Protein AF-A0A957ZTE7-F1 (afdb_monomer_lite)

Structure (mmCIF, N/CA/C/O backbone):
data_AF-A0A957ZTE7-F1
#
_entry.id   AF-A0A957ZTE7-F1
#
loop_
_atom_site.group_PDB
_atom_site.id
_atom_site.type_symbol
_atom_site.label_atom_id
_atom_site.label_alt_id
_atom_site.label_comp_id
_atom_site.label_asym_id
_atom_site.label_entity_id
_atom_site.label_seq_id
_atom_site.pdbx_PDB_ins_code
_atom_site.Cartn_x
_atom_site.Cartn_y
_atom_site.Cartn_z
_atom_site.occupancy
_atom_site.B_iso_or_equiv
_atom_site.auth_seq_id
_atom_site.auth_comp_id
_atom_site.auth_asym_id
_atom_site.auth_atom_id
_atom_site.pdbx_PDB_model_num
ATOM 1 N N . ALA A 1 1 ? -7.070 -5.053 -27.925 1.00 59.88 1 ALA A N 1
ATOM 2 C CA . ALA A 1 1 ? -7.691 -4.183 -26.900 1.00 59.88 1 ALA A CA 1
ATOM 3 C C . ALA A 1 1 ? -7.200 -2.739 -27.015 1.00 59.88 1 ALA A C 1
ATOM 5 O O . ALA A 1 1 ? -8.039 -1.860 -27.124 1.00 59.88 1 ALA A O 1
ATOM 6 N N . LEU A 1 2 ? -5.884 -2.498 -27.089 1.00 61.28 2 LEU A N 1
ATOM 7 C CA . LEU A 1 2 ? -5.289 -1.152 -27.169 1.00 61.28 2 LEU A CA 1
ATOM 8 C C . LEU A 1 2 ? -5.795 -0.290 -28.342 1.00 61.28 2 LEU A C 1
ATOM 10 O O . LEU A 1 2 ? -6.174 0.852 -28.131 1.00 61.28 2 LEU A O 1
ATOM 14 N N . GLN A 1 3 ? -5.939 -0.861 -29.544 1.00 66.00 3 GLN A N 1
ATOM 15 C CA . GLN A 1 3 ? -6.537 -0.154 -30.694 1.00 66.00 3 GLN A CA 1
ATOM 16 C C . GLN A 1 3 ? -8.014 0.240 -30.494 1.00 66.00 3 GLN A C 1
ATOM 18 O O . GLN A 1 3 ? -8.523 1.094 -31.209 1.00 66.00 3 GLN A O 1
ATOM 23 N N . ARG A 1 4 ? -8.724 -0.402 -29.555 1.00 70.88 4 ARG A N 1
ATOM 24 C CA . ARG A 1 4 ? -10.149 -0.145 -29.291 1.00 70.88 4 ARG A CA 1
ATOM 25 C C . ARG A 1 4 ? -10.370 0.882 -28.182 1.00 70.88 4 ARG A C 1
ATOM 27 O O . ARG A 1 4 ? -11.422 1.509 -28.168 1.00 70.88 4 ARG A O 1
ATOM 34 N N . ASP A 1 5 ? -9.412 1.045 -27.270 1.00 83.00 5 ASP A N 1
ATOM 35 C CA . ASP A 1 5 ? -9.463 2.072 -26.229 1.00 83.00 5 ASP A CA 1
ATOM 36 C C . ASP A 1 5 ? -8.059 2.645 -25.954 1.00 83.00 5 ASP A C 1
ATOM 38 O O . ASP A 1 5 ? -7.339 2.141 -25.084 1.00 83.00 5 ASP A O 1
ATOM 42 N N . PRO A 1 6 ? -7.651 3.704 -26.676 1.00 81.19 6 PRO A N 1
ATOM 43 C CA . PRO A 1 6 ? -6.336 4.319 -26.508 1.00 81.19 6 PRO A CA 1
ATOM 44 C C . PRO A 1 6 ? -6.156 4.978 -25.134 1.00 81.19 6 PRO A C 1
ATOM 46 O O . PRO A 1 6 ? -5.028 5.236 -24.722 1.00 81.19 6 PRO A O 1
ATOM 49 N N . ARG A 1 7 ? -7.238 5.203 -24.371 1.00 87.44 7 ARG A N 1
ATOM 50 C CA . ARG A 1 7 ? -7.152 5.775 -23.017 1.00 87.44 7 ARG A CA 1
ATOM 51 C C . ARG A 1 7 ? -6.416 4.857 -22.042 1.00 87.44 7 ARG A C 1
ATOM 53 O O . ARG A 1 7 ? -5.929 5.332 -21.024 1.00 87.44 7 ARG A O 1
ATOM 60 N N . LEU A 1 8 ? -6.297 3.565 -22.362 1.00 86.50 8 LEU A N 1
ATOM 61 C CA . LEU A 1 8 ? -5.515 2.603 -21.582 1.00 86.50 8 LEU A CA 1
ATOM 62 C C . LEU A 1 8 ? -4.009 2.902 -21.589 1.00 86.50 8 LEU A C 1
ATOM 64 O O . LEU A 1 8 ? -3.310 2.423 -20.698 1.00 86.50 8 LEU A O 1
ATOM 68 N N . LEU A 1 9 ? -3.534 3.682 -22.564 1.00 86.31 9 LEU A N 1
ATOM 69 C CA . LEU A 1 9 ? -2.138 4.101 -22.701 1.00 86.31 9 LEU A CA 1
ATOM 70 C C . LEU A 1 9 ? -1.870 5.486 -22.094 1.00 86.31 9 LEU A C 1
ATOM 72 O O . LEU A 1 9 ? -0.724 5.913 -22.052 1.00 86.31 9 LEU A O 1
ATOM 76 N N . LEU A 1 10 ? -2.900 6.190 -21.613 1.00 84.69 10 LEU A N 1
ATOM 77 C CA . LEU A 1 10 ? -2.756 7.534 -21.055 1.00 84.69 10 LEU A CA 1
ATOM 78 C C . LEU A 1 10 ? -2.441 7.496 -19.553 1.00 84.69 10 LEU A C 1
ATOM 80 O O . LEU A 1 10 ? -3.008 6.691 -18.814 1.00 84.69 10 LEU A O 1
ATOM 84 N N . GLY A 1 11 ? -1.612 8.439 -19.097 1.00 83.19 11 GLY A N 1
ATOM 85 C CA . GLY A 1 11 ? -1.238 8.622 -17.690 1.00 83.19 11 GLY A CA 1
ATOM 86 C C . GLY A 1 11 ? 0.096 7.970 -17.315 1.00 83.19 11 GLY A C 1
ATOM 87 O O . GLY A 1 11 ? 0.662 7.217 -18.099 1.00 83.19 11 GLY A O 1
ATOM 88 N N . HIS A 1 12 ? 0.572 8.255 -16.098 1.00 82.12 12 HIS A N 1
ATOM 89 C CA . HIS A 1 12 ? 1.868 7.791 -15.587 1.00 82.12 12 HIS A CA 1
ATOM 90 C C . HIS A 1 12 ? 1.715 7.138 -14.195 1.00 82.12 12 HIS A C 1
ATOM 92 O O . HIS A 1 12 ? 1.417 7.845 -13.226 1.00 82.12 12 HIS A O 1
ATOM 98 N N . PRO A 1 13 ? 1.880 5.804 -14.070 1.00 84.19 13 PRO A N 1
ATOM 99 C CA . PRO A 1 13 ? 1.886 4.838 -15.171 1.00 84.19 13 PRO A CA 1
ATOM 100 C C . PRO A 1 13 ? 0.491 4.722 -15.804 1.00 84.19 13 PRO A C 1
ATOM 102 O O . PRO A 1 13 ? -0.530 4.873 -15.123 1.00 84.19 13 PRO A O 1
ATOM 105 N N . SER A 1 14 ? 0.435 4.400 -17.096 1.00 89.81 14 SER A N 1
ATOM 106 C CA . SER A 1 14 ? -0.834 4.136 -17.777 1.00 89.81 14 SER A CA 1
ATOM 107 C C . SER A 1 14 ? -1.551 2.924 -17.158 1.00 89.81 14 SER A C 1
ATOM 109 O O . SER A 1 14 ? -0.890 2.026 -16.620 1.00 89.81 14 SER A O 1
ATOM 111 N N . PRO A 1 15 ? -2.896 2.832 -17.214 1.00 89.69 15 PRO A N 1
ATOM 112 C CA . PRO A 1 15 ? -3.628 1.667 -16.711 1.00 89.69 15 PRO A CA 1
ATOM 113 C C . PRO A 1 15 ? -3.119 0.341 -17.283 1.00 89.69 15 PRO A C 1
ATOM 115 O O . PRO A 1 15 ? -3.074 -0.668 -16.576 1.00 89.69 15 PRO A O 1
ATOM 118 N N . PHE A 1 16 ? -2.709 0.350 -18.551 1.00 91.38 16 PHE A N 1
ATOM 119 C CA . PHE A 1 16 ? -2.118 -0.801 -19.211 1.00 91.38 16 PHE A CA 1
ATOM 120 C C . PHE A 1 16 ? -0.769 -1.195 -18.595 1.00 91.38 16 PHE A C 1
ATOM 122 O O . PHE A 1 16 ? -0.600 -2.344 -18.183 1.00 91.38 16 PHE A O 1
ATOM 129 N N . LEU A 1 17 ? 0.160 -0.246 -18.447 1.00 93.00 17 LEU A N 1
ATOM 130 C CA . LEU A 1 17 ? 1.459 -0.505 -17.823 1.00 93.00 17 LEU A CA 1
ATOM 131 C C . LEU A 1 17 ? 1.300 -0.941 -16.358 1.00 93.00 17 LEU A C 1
ATOM 133 O O . LEU A 1 17 ? 1.934 -1.898 -15.920 1.00 93.00 17 LEU A O 1
ATOM 137 N N . ALA A 1 18 ? 0.378 -0.321 -15.616 1.00 92.06 18 ALA A N 1
ATOM 138 C CA . ALA A 1 18 ? 0.039 -0.716 -14.251 1.00 92.06 18 ALA A CA 1
ATOM 139 C C . ALA A 1 18 ? -0.440 -2.176 -14.158 1.00 92.06 18 ALA A C 1
ATOM 141 O O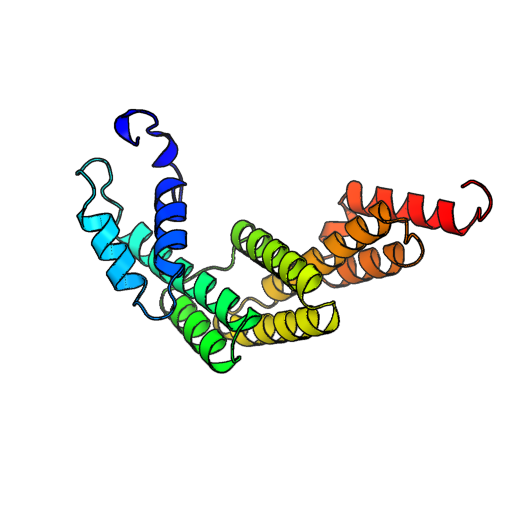 . ALA A 1 18 ? -0.112 -2.868 -13.188 1.00 92.06 18 ALA A O 1
ATOM 142 N N . ALA A 1 19 ? -1.192 -2.654 -15.155 1.00 93.31 19 ALA A N 1
ATOM 143 C CA . ALA A 1 19 ? -1.600 -4.050 -15.235 1.00 93.31 19 ALA A CA 1
ATOM 144 C C . ALA A 1 19 ? -0.403 -4.970 -15.513 1.00 93.31 19 ALA A C 1
ATOM 146 O O . ALA A 1 19 ? -0.266 -5.980 -14.824 1.00 93.31 19 ALA A O 1
ATOM 147 N N . LEU A 1 20 ? 0.481 -4.625 -16.454 1.00 95.56 20 LEU A N 1
ATOM 148 C CA . LEU A 1 20 ? 1.675 -5.430 -16.749 1.00 95.56 20 LEU A CA 1
ATOM 149 C C . LEU A 1 20 ? 2.609 -5.546 -15.539 1.00 95.56 20 LEU A C 1
ATOM 151 O O . LEU A 1 20 ? 3.016 -6.653 -15.195 1.00 95.56 20 LEU A O 1
ATOM 155 N N . ILE A 1 21 ? 2.856 -4.439 -14.828 1.00 95.81 21 ILE A N 1
ATOM 156 C CA . ILE A 1 21 ? 3.631 -4.436 -13.576 1.00 95.81 21 ILE A CA 1
ATOM 157 C C . ILE A 1 21 ? 3.007 -5.393 -12.552 1.00 95.81 21 ILE A C 1
ATOM 159 O O . ILE A 1 21 ? 3.705 -6.164 -11.895 1.00 95.81 21 ILE A O 1
ATOM 163 N N . ALA A 1 22 ? 1.681 -5.350 -12.387 1.00 93.56 22 ALA A N 1
ATOM 164 C CA . ALA A 1 22 ? 1.002 -6.226 -11.438 1.00 93.56 22 ALA A CA 1
ATOM 165 C C . ALA A 1 22 ? 1.177 -7.708 -11.808 1.00 93.56 22 ALA A C 1
ATOM 167 O O . ALA A 1 22 ? 1.447 -8.513 -10.918 1.00 93.56 22 ALA A O 1
ATOM 168 N N . HIS A 1 23 ? 1.076 -8.052 -13.097 1.00 95.50 23 HIS A N 1
ATOM 169 C CA . HIS A 1 23 ? 1.246 -9.423 -13.587 1.00 95.50 23 HIS A CA 1
ATOM 170 C C . HIS A 1 23 ? 2.688 -9.918 -13.445 1.00 95.50 23 HIS A C 1
ATOM 172 O O . HIS A 1 23 ? 2.894 -11.044 -12.993 1.00 95.50 23 HIS A O 1
ATOM 178 N N . SER A 1 24 ? 3.689 -9.083 -13.744 1.00 96.62 24 SER A N 1
ATOM 179 C CA . SER A 1 24 ? 5.100 -9.469 -13.597 1.00 96.62 24 SER A CA 1
ATOM 180 C C . SER A 1 24 ? 5.511 -9.700 -12.133 1.00 96.62 24 SER A C 1
ATOM 182 O O . SER A 1 24 ? 6.497 -10.379 -11.842 1.00 96.62 24 SER A O 1
ATOM 184 N N . CYS A 1 25 ? 4.724 -9.190 -11.182 1.00 95.69 25 CYS A N 1
ATOM 185 C CA . CYS A 1 25 ? 4.952 -9.345 -9.747 1.00 95.69 25 CYS A CA 1
ATOM 186 C C . CYS A 1 25 ? 4.185 -10.506 -9.090 1.00 95.69 25 CYS A C 1
ATOM 188 O O . CYS A 1 25 ? 4.273 -10.653 -7.870 1.00 95.69 25 CYS A O 1
ATOM 190 N N . VAL A 1 26 ? 3.409 -11.299 -9.841 1.00 92.31 26 VAL A N 1
ATOM 191 C CA . VAL A 1 26 ? 2.589 -12.379 -9.259 1.00 92.31 26 VAL A CA 1
ATOM 192 C C . VAL A 1 26 ? 3.445 -13.540 -8.757 1.00 92.31 26 VAL A C 1
ATOM 194 O O . VAL A 1 26 ? 3.214 -14.013 -7.642 1.00 92.31 26 VAL A O 1
ATOM 197 N N . ASP A 1 27 ? 4.409 -13.978 -9.567 1.00 90.44 27 ASP A N 1
ATOM 198 C CA . ASP A 1 27 ? 5.319 -15.077 -9.252 1.00 90.44 27 ASP A CA 1
ATOM 199 C C . ASP A 1 27 ? 6.636 -14.529 -8.689 1.00 90.44 27 ASP A C 1
ATOM 201 O O . ASP A 1 27 ? 7.402 -13.868 -9.389 1.00 90.44 27 ASP A O 1
ATOM 205 N N . GLU A 1 28 ? 6.899 -14.796 -7.410 1.00 85.00 28 GLU A N 1
ATOM 206 C CA . GLU A 1 28 ? 8.103 -14.332 -6.711 1.00 85.00 28 GLU A CA 1
ATOM 207 C C . GLU A 1 28 ? 9.371 -15.114 -7.091 1.00 85.00 28 GLU A C 1
ATOM 209 O O . GLU A 1 28 ? 10.465 -14.690 -6.718 1.00 85.00 28 GLU A O 1
ATOM 214 N N . SER A 1 29 ? 9.249 -16.236 -7.811 1.00 89.31 29 SER A N 1
ATOM 215 C CA . SER A 1 29 ? 10.392 -17.038 -8.272 1.00 89.31 29 SER A CA 1
ATOM 216 C C . SER A 1 29 ? 11.027 -16.503 -9.558 1.00 89.31 29 SER A C 1
ATOM 218 O O . SER A 1 29 ? 12.185 -16.801 -9.846 1.00 89.31 29 SER A O 1
ATOM 220 N N . VAL A 1 30 ? 10.290 -15.682 -10.307 1.00 92.38 30 VAL A N 1
ATOM 221 C CA . VAL A 1 30 ? 10.736 -15.072 -11.564 1.00 92.38 30 VAL A CA 1
ATOM 222 C C . VAL A 1 30 ? 11.277 -13.671 -11.295 1.00 92.38 30 VAL A C 1
ATOM 224 O O . VAL A 1 30 ? 10.792 -12.973 -10.404 1.00 92.38 30 VAL A O 1
ATOM 227 N N . ASP A 1 31 ? 12.257 -13.213 -12.067 1.00 94.44 31 ASP A N 1
ATOM 228 C CA . ASP A 1 31 ? 12.665 -11.807 -12.069 1.00 94.44 31 ASP A CA 1
ATOM 229 C C . ASP A 1 31 ? 11.575 -10.945 -12.741 1.00 94.44 31 ASP A C 1
ATOM 231 O O . ASP A 1 31 ? 11.304 -11.110 -13.934 1.00 94.44 31 ASP A O 1
ATOM 235 N N . HIS A 1 32 ? 10.907 -10.052 -11.990 1.00 96.12 32 HIS A N 1
ATOM 236 C CA . HIS A 1 32 ? 9.821 -9.245 -12.571 1.00 96.12 32 HIS A CA 1
ATOM 237 C C . HIS A 1 32 ? 10.319 -8.238 -13.593 1.00 96.12 32 HIS A C 1
ATOM 239 O O . HIS A 1 32 ? 9.521 -7.846 -14.436 1.00 96.12 32 HIS A O 1
ATOM 245 N N . ASP A 1 33 ? 11.572 -7.793 -13.496 1.00 97.00 33 ASP A N 1
ATOM 246 C CA . ASP A 1 33 ? 12.160 -6.841 -14.434 1.00 97.00 33 ASP A CA 1
ATOM 247 C C . ASP A 1 33 ? 12.289 -7.519 -15.801 1.00 97.00 33 ASP A C 1
ATOM 249 O O . ASP A 1 33 ? 11.657 -7.109 -16.776 1.00 97.00 33 ASP A O 1
ATOM 253 N N . ALA A 1 34 ? 12.959 -8.675 -15.831 1.00 96.94 34 ALA A N 1
ATOM 254 C CA . ALA A 1 34 ? 13.091 -9.487 -17.038 1.00 96.94 34 ALA A CA 1
ATOM 255 C C . ALA A 1 34 ? 11.728 -9.911 -17.615 1.00 96.94 34 ALA A C 1
ATOM 257 O O . ALA A 1 34 ? 11.523 -9.862 -18.829 1.00 96.94 34 ALA A O 1
ATOM 258 N N . LEU A 1 35 ? 10.774 -10.299 -16.759 1.00 97.50 35 LEU A N 1
ATOM 259 C CA . LEU A 1 35 ? 9.430 -10.670 -17.202 1.00 97.50 35 LEU A CA 1
ATOM 260 C C . LEU A 1 35 ? 8.650 -9.468 -17.754 1.00 97.50 35 LEU A C 1
ATOM 262 O O . LEU A 1 35 ? 7.999 -9.594 -18.789 1.00 97.50 35 LEU A O 1
ATOM 266 N N . LEU A 1 36 ? 8.721 -8.305 -17.099 1.00 97.19 36 LEU A N 1
ATOM 267 C CA . LEU A 1 36 ? 8.095 -7.076 -17.587 1.00 97.19 36 LEU A CA 1
ATOM 268 C C . LEU A 1 36 ? 8.690 -6.678 -18.937 1.00 97.19 36 LEU A C 1
ATOM 270 O O . LEU A 1 36 ? 7.937 -6.384 -19.862 1.00 97.19 36 LEU A O 1
ATOM 274 N N . ARG A 1 37 ? 10.017 -6.744 -19.084 1.00 96.69 37 ARG A N 1
ATOM 275 C CA . ARG A 1 37 ? 10.691 -6.485 -20.356 1.00 96.69 37 ARG A CA 1
ATOM 276 C C . ARG A 1 37 ? 10.182 -7.399 -21.461 1.00 96.69 37 ARG A C 1
ATOM 278 O O . ARG A 1 37 ? 9.753 -6.914 -22.501 1.00 96.69 37 ARG A O 1
ATOM 285 N N . ALA A 1 38 ? 10.139 -8.703 -21.199 1.00 96.75 38 ALA A N 1
ATOM 286 C CA . ALA A 1 38 ? 9.649 -9.685 -22.158 1.00 96.75 38 ALA A CA 1
ATOM 287 C C . ALA A 1 38 ? 8.172 -9.468 -22.535 1.00 96.75 38 ALA A C 1
ATOM 289 O O . ALA A 1 38 ? 7.783 -9.765 -23.664 1.00 96.75 38 ALA A O 1
ATOM 290 N N . MET A 1 39 ? 7.340 -8.960 -21.617 1.00 95.38 39 MET A N 1
ATOM 291 C CA . MET A 1 39 ? 5.957 -8.571 -21.919 1.00 95.38 39 MET A CA 1
ATOM 292 C C . MET A 1 39 ? 5.897 -7.335 -22.824 1.00 95.38 39 MET A C 1
ATOM 294 O O . MET A 1 39 ? 5.074 -7.296 -23.735 1.00 95.38 39 MET A O 1
ATOM 298 N N . LEU A 1 40 ? 6.753 -6.337 -22.583 1.00 94.31 40 LEU A N 1
ATOM 299 C CA . LEU A 1 40 ? 6.801 -5.096 -23.360 1.00 94.31 40 LEU A CA 1
ATOM 300 C C . LEU A 1 40 ? 7.370 -5.302 -24.767 1.00 94.31 40 LEU A C 1
ATOM 302 O O . LEU A 1 40 ? 6.842 -4.738 -25.719 1.00 94.31 40 LEU A O 1
ATOM 306 N N . ASP A 1 41 ? 8.382 -6.156 -24.919 1.00 94.31 41 ASP A N 1
ATOM 307 C CA . ASP A 1 41 ? 8.987 -6.474 -26.220 1.00 94.31 41 ASP A CA 1
ATOM 308 C C . ASP A 1 41 ? 8.009 -7.217 -27.161 1.00 94.31 41 ASP A C 1
ATOM 310 O O . ASP A 1 41 ? 8.216 -7.263 -28.372 1.00 94.31 41 ASP A O 1
ATOM 314 N N . GLN A 1 42 ? 6.922 -7.786 -26.625 1.00 93.50 42 GLN A N 1
ATOM 315 C CA . GLN A 1 42 ? 5.845 -8.413 -27.406 1.00 93.50 42 GLN A CA 1
ATOM 316 C C . GLN A 1 42 ? 4.772 -7.419 -27.877 1.00 93.50 42 GLN A C 1
ATOM 318 O O . GLN A 1 42 ? 3.830 -7.814 -28.573 1.00 93.50 42 GLN A O 1
ATOM 323 N N . LEU A 1 43 ? 4.859 -6.147 -27.483 1.00 90.38 43 LEU A N 1
ATOM 324 C CA . LEU A 1 43 ? 3.861 -5.147 -27.841 1.00 90.38 43 LEU A CA 1
ATOM 325 C C . LEU A 1 43 ? 4.069 -4.625 -29.263 1.00 90.38 43 LEU A C 1
ATOM 327 O O . LEU A 1 43 ? 5.201 -4.511 -29.734 1.00 90.38 43 LEU A O 1
ATOM 331 N N . PRO A 1 44 ? 2.977 -4.265 -29.961 1.00 88.62 44 PRO A N 1
ATOM 332 C CA . PRO A 1 44 ? 3.099 -3.552 -31.221 1.00 88.62 44 PRO A CA 1
ATOM 333 C C . PRO A 1 44 ? 3.684 -2.143 -30.979 1.00 88.62 44 PRO A C 1
ATOM 335 O O . PRO A 1 44 ? 3.609 -1.643 -29.852 1.00 88.62 44 PRO A O 1
ATOM 338 N N . PRO A 1 45 ? 4.231 -1.470 -32.010 1.00 86.19 45 PRO A N 1
ATOM 339 C CA . PRO A 1 45 ? 4.903 -0.174 -31.862 1.00 86.19 45 PRO A CA 1
ATOM 340 C C . PRO A 1 45 ? 4.066 0.909 -31.166 1.00 86.19 45 PRO A C 1
ATOM 342 O O . PRO A 1 45 ? 4.608 1.743 -30.451 1.00 86.19 45 PRO A O 1
ATOM 345 N N . GLU A 1 46 ? 2.742 0.886 -31.322 1.00 82.88 46 GLU A N 1
ATOM 346 C CA . GLU A 1 46 ? 1.821 1.829 -30.675 1.00 82.88 46 GLU A CA 1
ATOM 347 C C . GLU A 1 46 ? 1.714 1.631 -29.154 1.00 82.88 46 GLU A C 1
ATOM 349 O O . GLU A 1 46 ? 1.187 2.493 -28.456 1.00 82.88 46 GLU A O 1
ATOM 354 N N . GLY A 1 47 ? 2.174 0.488 -28.642 1.00 81.69 47 GLY A N 1
ATOM 355 C CA . GLY A 1 47 ? 2.280 0.176 -27.219 1.00 81.69 47 GLY A CA 1
ATOM 356 C C . GLY A 1 47 ? 3.696 0.331 -26.666 1.00 81.69 47 GLY A C 1
ATOM 357 O O . GLY A 1 47 ? 3.934 -0.108 -25.541 1.00 81.69 47 GLY A O 1
ATOM 358 N N . ALA A 1 48 ? 4.629 0.902 -27.438 1.00 86.56 48 ALA A N 1
ATOM 359 C CA . ALA A 1 48 ? 5.977 1.170 -26.962 1.00 86.56 48 ALA A CA 1
ATOM 360 C C . ALA A 1 48 ? 5.930 2.075 -25.722 1.00 86.56 48 ALA A C 1
ATOM 362 O O . ALA A 1 48 ? 5.227 3.086 -25.692 1.00 86.56 48 ALA A O 1
ATOM 363 N N . VAL A 1 49 ? 6.671 1.680 -24.691 1.00 88.19 49 VAL A N 1
ATOM 364 C CA . VAL A 1 49 ? 6.752 2.401 -23.419 1.00 88.19 49 VAL A CA 1
ATOM 365 C C . VAL A 1 49 ? 7.994 3.282 -23.437 1.00 88.19 49 VAL A C 1
ATOM 367 O O . VAL A 1 49 ? 9.049 2.855 -23.911 1.00 88.19 49 VAL A O 1
ATOM 370 N N . ASP A 1 50 ? 7.864 4.510 -22.935 1.00 88.81 50 ASP A N 1
ATOM 371 C CA . ASP A 1 50 ? 9.003 5.406 -22.749 1.00 88.81 50 ASP A CA 1
ATOM 372 C C . ASP A 1 50 ? 10.028 4.747 -21.801 1.00 88.81 50 ASP A C 1
ATOM 374 O O . ASP A 1 50 ? 9.632 4.193 -20.772 1.00 88.81 50 ASP A O 1
ATOM 378 N N . PRO A 1 51 ? 11.338 4.774 -22.102 1.00 88.31 51 PRO A N 1
ATOM 379 C CA . PRO A 1 51 ? 12.361 4.252 -21.197 1.00 88.31 51 PRO A CA 1
ATOM 380 C C . PRO A 1 51 ? 12.255 4.765 -19.750 1.00 88.31 51 PRO A C 1
ATOM 382 O O . PRO A 1 51 ? 12.490 3.996 -18.823 1.00 88.31 51 PRO A O 1
ATOM 385 N N . ALA A 1 52 ? 11.852 6.021 -19.536 1.00 88.44 52 ALA A N 1
ATOM 386 C CA . ALA A 1 52 ? 11.649 6.559 -18.191 1.00 88.44 52 ALA A CA 1
ATOM 387 C C . ALA A 1 52 ? 10.448 5.905 -17.481 1.00 88.44 52 ALA A C 1
ATOM 389 O O . ALA A 1 52 ? 10.545 5.537 -16.310 1.00 88.44 52 ALA A O 1
ATOM 390 N N . ASP A 1 53 ? 9.342 5.684 -18.200 1.00 90.62 53 ASP A N 1
ATOM 391 C CA . ASP A 1 53 ? 8.175 4.966 -17.669 1.00 90.62 53 ASP A CA 1
ATOM 392 C C . ASP A 1 53 ? 8.516 3.500 -17.350 1.00 90.62 53 ASP A C 1
ATOM 394 O O . ASP A 1 53 ? 7.936 2.910 -16.434 1.00 90.62 53 ASP A O 1
ATOM 398 N N . TYR A 1 54 ? 9.458 2.898 -18.086 1.00 93.62 54 TYR A N 1
ATOM 399 C CA . TYR A 1 54 ? 9.962 1.557 -17.798 1.00 93.62 54 TYR A CA 1
ATOM 400 C C . TYR A 1 54 ? 10.741 1.501 -16.481 1.00 93.62 54 TYR A C 1
ATOM 402 O O . TYR A 1 54 ? 10.446 0.648 -15.643 1.00 93.62 54 TYR A O 1
ATOM 410 N N . ASP A 1 55 ? 11.692 2.410 -16.264 1.00 93.56 55 ASP A N 1
ATOM 411 C CA . ASP A 1 55 ? 12.482 2.440 -15.027 1.00 93.56 55 ASP A CA 1
ATOM 412 C C . ASP A 1 55 ? 11.575 2.645 -13.798 1.00 93.56 55 ASP A C 1
ATOM 414 O O . ASP A 1 55 ? 11.665 1.903 -12.808 1.00 93.56 55 ASP A O 1
ATOM 418 N N . ASP A 1 56 ? 10.608 3.561 -13.907 1.00 93.62 56 ASP A N 1
ATOM 419 C CA . ASP A 1 56 ? 9.578 3.784 -12.889 1.00 93.62 56 ASP A CA 1
ATOM 420 C C . ASP A 1 56 ? 8.711 2.532 -12.664 1.00 93.62 56 ASP A C 1
ATOM 422 O O . ASP A 1 56 ? 8.391 2.171 -11.522 1.00 93.62 56 ASP A O 1
ATOM 426 N N . ALA A 1 57 ? 8.345 1.822 -13.735 1.00 95.31 57 ALA A N 1
ATOM 427 C CA . ALA A 1 57 ? 7.587 0.577 -13.667 1.00 95.31 57 ALA A CA 1
ATOM 428 C C . ALA A 1 57 ? 8.352 -0.535 -12.935 1.00 95.31 57 ALA A C 1
ATOM 430 O O . ALA A 1 57 ? 7.772 -1.242 -12.099 1.00 95.31 57 ALA A O 1
ATOM 431 N N . VAL A 1 58 ? 9.655 -0.669 -13.190 1.00 97.19 58 VAL A N 1
ATOM 432 C CA . VAL A 1 58 ? 10.520 -1.638 -12.508 1.00 97.19 58 VAL A CA 1
ATOM 433 C C . VAL A 1 58 ? 10.628 -1.297 -11.022 1.00 97.19 58 VAL A C 1
ATOM 435 O O . VAL A 1 58 ? 10.430 -2.183 -10.177 1.00 97.19 58 VAL A O 1
ATOM 438 N N . ALA A 1 59 ? 10.859 -0.025 -10.680 1.00 96.81 59 ALA A N 1
ATOM 439 C CA . ALA A 1 59 ? 10.893 0.442 -9.295 1.00 96.81 59 ALA A CA 1
ATOM 440 C C . ALA A 1 59 ? 9.563 0.159 -8.572 1.00 96.81 59 ALA A C 1
ATOM 442 O O . ALA A 1 59 ? 9.546 -0.368 -7.453 1.00 96.81 59 ALA A O 1
ATOM 443 N N . ARG A 1 60 ? 8.430 0.419 -9.237 1.00 96.31 60 ARG A N 1
ATOM 444 C CA . ARG A 1 60 ? 7.082 0.113 -8.733 1.00 96.31 60 ARG A CA 1
ATOM 445 C C . ARG A 1 60 ? 6.865 -1.382 -8.508 1.00 96.31 60 ARG A C 1
ATOM 447 O O . ARG A 1 60 ? 6.231 -1.754 -7.518 1.00 96.31 60 ARG A O 1
ATOM 454 N N . GLY A 1 61 ? 7.392 -2.234 -9.384 1.00 97.19 61 GLY A N 1
ATOM 455 C CA . GLY A 1 61 ? 7.352 -3.687 -9.217 1.00 97.19 61 GLY A CA 1
ATOM 456 C C . GLY A 1 61 ? 8.067 -4.144 -7.943 1.00 97.19 61 GLY A C 1
ATOM 457 O O . GLY A 1 61 ? 7.505 -4.902 -7.147 1.00 97.19 61 GLY A O 1
ATOM 458 N N . TYR A 1 62 ? 9.250 -3.587 -7.663 1.00 97.69 62 TYR A N 1
ATOM 459 C CA . TYR A 1 62 ? 9.960 -3.847 -6.408 1.00 97.69 62 TYR A CA 1
ATOM 460 C C . TYR A 1 62 ? 9.178 -3.373 -5.177 1.00 97.69 62 TYR A C 1
ATOM 462 O O . TYR A 1 62 ? 9.139 -4.094 -4.181 1.00 97.69 62 TYR A O 1
ATOM 470 N N . LEU A 1 63 ? 8.485 -2.230 -5.235 1.00 97.06 63 LEU A N 1
ATOM 471 C CA . LEU A 1 63 ? 7.597 -1.807 -4.143 1.00 97.06 63 LEU A CA 1
ATOM 472 C C . LEU A 1 63 ? 6.475 -2.829 -3.892 1.00 97.06 63 LEU A C 1
ATOM 474 O O . LEU A 1 63 ? 6.200 -3.180 -2.745 1.00 97.06 63 LEU A O 1
ATOM 478 N N . ILE A 1 64 ? 5.838 -3.338 -4.952 1.00 96.69 64 ILE A N 1
ATOM 479 C CA . ILE A 1 64 ? 4.759 -4.335 -4.846 1.00 96.69 64 ILE A CA 1
ATOM 480 C C . ILE A 1 64 ? 5.278 -5.643 -4.234 1.00 96.69 64 ILE A C 1
ATOM 482 O O . ILE A 1 64 ? 4.645 -6.189 -3.327 1.00 96.69 64 ILE A O 1
ATOM 486 N N . ARG A 1 65 ? 6.440 -6.133 -4.680 1.00 96.44 65 ARG A N 1
ATOM 487 C CA . ARG A 1 65 ? 7.080 -7.332 -4.113 1.00 96.44 65 ARG A CA 1
ATOM 488 C C . ARG A 1 65 ? 7.526 -7.124 -2.668 1.00 96.44 65 ARG A C 1
ATOM 490 O O . ARG A 1 65 ? 7.331 -8.010 -1.837 1.00 96.44 65 ARG A O 1
ATOM 497 N N . GLY A 1 66 ? 8.043 -5.943 -2.337 1.00 96.06 66 GLY A N 1
ATOM 498 C CA . GLY A 1 66 ? 8.358 -5.560 -0.960 1.00 96.06 66 GLY A CA 1
ATOM 499 C C . GLY A 1 66 ? 7.135 -5.672 -0.053 1.00 96.06 66 GLY A C 1
ATOM 500 O O . GLY A 1 66 ? 7.206 -6.274 1.014 1.00 96.06 66 GLY A O 1
ATOM 501 N N . VAL A 1 67 ? 5.973 -5.203 -0.517 1.00 96.50 67 VAL A N 1
ATOM 502 C CA . VAL A 1 67 ? 4.730 -5.330 0.253 1.00 96.50 67 VAL A CA 1
ATOM 503 C C . VAL A 1 67 ? 4.322 -6.789 0.429 1.00 96.50 67 VAL A C 1
ATOM 505 O O . VAL A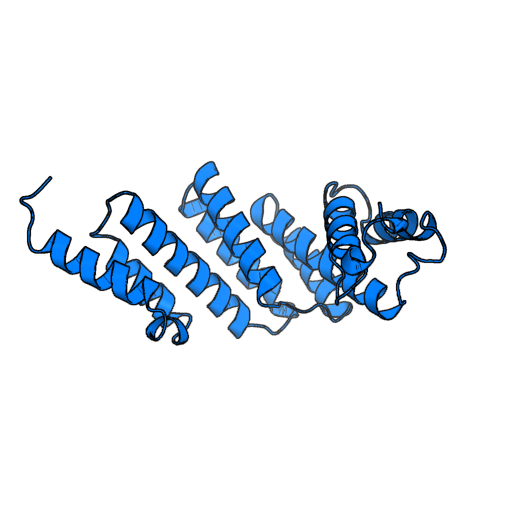 1 67 ? 4.083 -7.219 1.555 1.00 96.50 67 VAL A O 1
ATOM 508 N N . ARG A 1 68 ? 4.279 -7.575 -0.653 1.00 95.25 68 ARG A N 1
ATOM 509 C CA . ARG A 1 68 ? 3.882 -8.993 -0.590 1.00 95.25 68 ARG A CA 1
ATOM 510 C C . ARG A 1 68 ? 4.773 -9.802 0.345 1.00 95.25 68 ARG A C 1
ATOM 512 O O . ARG A 1 68 ? 4.267 -10.544 1.181 1.00 95.25 68 ARG A O 1
ATOM 519 N N . THR A 1 69 ? 6.084 -9.610 0.254 1.00 94.50 69 THR A N 1
ATOM 520 C CA . THR A 1 69 ? 7.041 -10.301 1.125 1.00 94.50 69 THR A CA 1
ATOM 521 C C . THR A 1 69 ? 6.926 -9.842 2.579 1.00 94.50 69 THR A C 1
ATOM 523 O O . THR A 1 69 ? 7.049 -10.670 3.474 1.00 94.50 69 THR A O 1
ATOM 526 N N . ALA A 1 70 ? 6.597 -8.574 2.854 1.00 95.12 70 ALA A N 1
ATOM 527 C CA . ALA A 1 70 ? 6.319 -8.121 4.218 1.00 95.12 70 ALA A CA 1
ATOM 528 C C . ALA A 1 70 ? 5.048 -8.749 4.812 1.00 95.12 70 ALA A C 1
ATOM 530 O O . ALA A 1 70 ? 4.992 -8.994 6.022 1.00 95.12 70 ALA A O 1
ATOM 531 N N . LEU A 1 71 ? 4.028 -8.989 3.983 1.00 95.31 71 LEU A N 1
ATOM 532 C CA . LEU A 1 71 ? 2.796 -9.652 4.404 1.00 95.31 71 LEU A CA 1
ATOM 533 C C . LEU A 1 71 ? 3.046 -11.145 4.654 1.00 95.31 71 LEU A C 1
ATOM 535 O O . LEU A 1 71 ? 2.783 -11.618 5.753 1.00 95.31 71 LEU A O 1
ATOM 539 N N . TRP A 1 72 ? 3.618 -11.857 3.683 1.00 92.69 72 TRP A N 1
ATOM 540 C CA . TRP A 1 72 ? 3.593 -13.325 3.640 1.00 92.69 72 TRP A CA 1
ATOM 541 C C . TRP A 1 72 ? 4.920 -14.021 3.969 1.00 92.69 72 TRP A C 1
ATOM 543 O O . TRP A 1 72 ? 4.945 -15.242 4.112 1.00 92.69 72 TRP A O 1
ATOM 553 N N . ARG A 1 73 ? 6.037 -13.288 4.051 1.00 88.31 73 ARG A N 1
ATOM 554 C CA . ARG A 1 73 ? 7.395 -13.850 4.177 1.00 88.31 73 ARG A CA 1
ATOM 555 C C . ARG A 1 73 ? 8.227 -13.109 5.233 1.00 88.31 73 ARG A C 1
ATOM 557 O O . ARG A 1 73 ? 7.713 -12.365 6.067 1.00 88.31 73 ARG A O 1
ATOM 564 N N . ASP A 1 74 ? 9.533 -13.376 5.226 1.00 83.19 74 ASP A N 1
ATOM 565 C CA . ASP A 1 74 ? 10.509 -12.778 6.136 1.00 83.19 74 ASP A CA 1
ATOM 566 C C . ASP A 1 74 ? 10.780 -11.295 5.810 1.00 83.19 74 ASP A C 1
ATOM 568 O O . ASP A 1 74 ? 10.839 -10.880 4.647 1.00 83.19 74 ASP A O 1
ATOM 572 N N . ALA A 1 75 ? 11.009 -10.499 6.858 1.00 89.06 75 ALA A N 1
ATOM 573 C CA . ALA A 1 75 ? 11.327 -9.077 6.769 1.00 89.06 75 ALA A CA 1
ATOM 574 C C . ALA A 1 75 ? 12.587 -8.772 5.931 1.00 89.06 75 ALA A C 1
ATOM 576 O O . ALA A 1 75 ? 12.682 -7.696 5.339 1.00 89.06 75 ALA A O 1
ATOM 577 N N . ALA A 1 76 ? 13.548 -9.694 5.855 1.00 92.38 76 ALA A N 1
ATOM 578 C CA . ALA A 1 76 ? 14.767 -9.543 5.070 1.00 92.38 76 ALA A CA 1
ATOM 579 C C . ALA A 1 76 ? 14.482 -9.399 3.568 1.00 92.38 76 ALA A C 1
ATOM 581 O O . ALA A 1 76 ? 15.032 -8.493 2.941 1.00 92.38 76 ALA A O 1
ATOM 582 N N . TYR A 1 77 ? 13.584 -10.217 3.007 1.00 92.31 77 TYR A N 1
ATOM 583 C CA . TYR A 1 77 ? 13.202 -10.123 1.590 1.00 92.31 77 TYR A CA 1
ATOM 584 C C . TYR A 1 77 ? 12.478 -8.809 1.291 1.00 92.31 77 TYR A C 1
ATOM 586 O O . TYR A 1 77 ? 12.788 -8.133 0.311 1.00 92.31 77 TYR A O 1
ATOM 594 N N . SER A 1 78 ? 11.583 -8.391 2.191 1.00 94.56 78 SER A N 1
ATOM 595 C CA . SER A 1 78 ? 10.915 -7.090 2.093 1.00 94.56 78 SER A CA 1
ATOM 596 C C . SER A 1 78 ? 11.928 -5.948 2.031 1.00 94.56 78 SER A C 1
ATOM 598 O O . SER A 1 78 ? 11.874 -5.121 1.120 1.00 94.56 78 SER A O 1
ATOM 600 N N . ARG A 1 79 ? 12.905 -5.926 2.949 1.00 95.19 79 ARG A N 1
ATOM 601 C CA . ARG A 1 79 ? 13.964 -4.904 2.961 1.00 95.19 79 ARG A CA 1
ATOM 602 C C . ARG A 1 79 ? 14.773 -4.876 1.666 1.00 95.19 79 ARG A C 1
ATOM 604 O O . ARG A 1 79 ? 15.046 -3.790 1.167 1.00 95.19 79 ARG A O 1
ATOM 611 N N . GLN A 1 80 ? 15.127 -6.033 1.106 1.00 95.06 80 GLN A N 1
ATOM 612 C CA . GLN A 1 80 ? 15.865 -6.100 -0.162 1.00 95.06 80 GLN A CA 1
ATOM 613 C C . GLN A 1 80 ? 15.074 -5.472 -1.314 1.00 95.06 80 GLN A C 1
ATOM 615 O O . GLN A 1 80 ? 15.614 -4.656 -2.061 1.00 95.06 80 GLN A O 1
ATOM 620 N N . HIS A 1 81 ? 13.786 -5.796 -1.432 1.00 96.19 81 HIS A N 1
ATOM 621 C CA . HIS A 1 81 ? 12.940 -5.227 -2.478 1.00 96.19 81 HIS A CA 1
ATOM 622 C C . HIS A 1 81 ? 12.740 -3.718 -2.311 1.00 96.19 81 HIS A C 1
ATOM 624 O O . HIS A 1 81 ? 12.903 -2.977 -3.277 1.00 96.19 81 HIS A O 1
ATOM 630 N N . PHE A 1 82 ? 12.466 -3.232 -1.099 1.00 96.38 82 PHE A N 1
ATOM 631 C CA . PHE A 1 82 ? 12.335 -1.791 -0.863 1.00 96.38 82 PHE A CA 1
ATOM 632 C C . PHE A 1 82 ? 13.652 -1.030 -1.067 1.00 96.38 82 PHE A C 1
ATOM 634 O O . PHE A 1 82 ? 13.632 0.067 -1.621 1.00 96.38 82 PHE A O 1
ATOM 641 N N . ALA A 1 83 ? 14.797 -1.610 -0.695 1.00 95.62 83 ALA A N 1
ATOM 642 C CA . ALA A 1 83 ? 16.106 -1.024 -0.979 1.00 95.62 83 ALA A CA 1
ATOM 643 C C . ALA A 1 83 ? 16.370 -0.938 -2.489 1.00 95.62 83 ALA A C 1
ATOM 645 O O . ALA A 1 83 ? 16.868 0.076 -2.975 1.00 95.62 83 ALA A O 1
ATOM 646 N N . ARG A 1 84 ? 15.988 -1.972 -3.249 1.00 96.44 84 ARG A N 1
ATOM 647 C CA . ARG A 1 84 ? 16.108 -1.959 -4.709 1.00 96.44 84 ARG A CA 1
ATOM 648 C C . ARG A 1 84 ? 15.170 -0.939 -5.353 1.00 96.44 84 ARG A C 1
ATOM 650 O O . ARG A 1 84 ? 15.610 -0.220 -6.242 1.00 96.44 84 ARG A O 1
ATOM 657 N N . ALA A 1 85 ? 13.933 -0.819 -4.872 1.00 96.88 85 ALA A N 1
ATOM 658 C CA . ALA A 1 85 ? 13.022 0.239 -5.301 1.00 96.88 85 ALA A CA 1
ATOM 659 C C . ALA A 1 85 ? 13.616 1.631 -5.035 1.00 96.88 85 ALA A C 1
ATOM 661 O O . ALA A 1 85 ? 13.601 2.472 -5.925 1.00 96.88 85 ALA A O 1
ATOM 662 N N . ALA A 1 86 ? 14.195 1.857 -3.850 1.00 96.00 86 ALA A N 1
ATOM 663 C CA . ALA A 1 86 ? 14.840 3.124 -3.506 1.00 96.00 86 ALA A CA 1
ATOM 664 C C . ALA A 1 86 ? 16.038 3.438 -4.417 1.00 96.00 86 ALA A C 1
ATOM 666 O O . ALA A 1 86 ? 16.174 4.565 -4.882 1.00 96.00 86 ALA A O 1
ATOM 667 N N . ALA A 1 87 ? 16.870 2.437 -4.724 1.00 95.81 87 ALA A N 1
ATOM 668 C CA . ALA A 1 87 ? 18.007 2.590 -5.633 1.00 95.81 87 ALA A CA 1
ATOM 669 C C . ALA A 1 87 ? 17.592 2.947 -7.073 1.00 95.81 87 ALA A C 1
ATOM 671 O O . ALA A 1 87 ? 18.383 3.535 -7.802 1.00 95.81 87 ALA A O 1
ATOM 672 N N . LEU A 1 88 ? 16.365 2.601 -7.466 1.00 95.31 88 LEU A N 1
ATOM 673 C CA . LEU A 1 88 ? 15.771 2.933 -8.762 1.00 95.31 88 LEU A CA 1
ATOM 674 C C . LEU A 1 88 ? 14.910 4.209 -8.712 1.00 95.31 88 LEU A C 1
ATOM 676 O O . LEU A 1 88 ? 14.168 4.4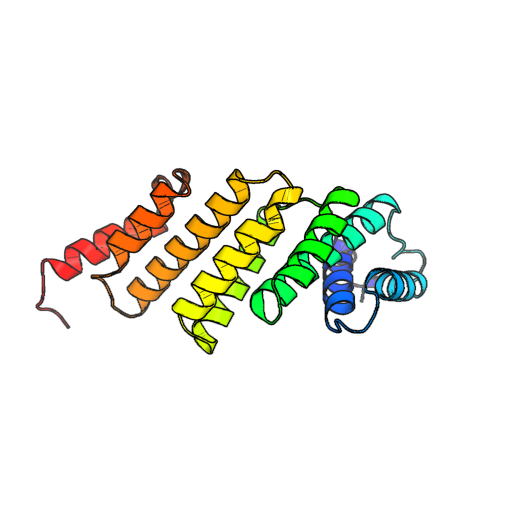74 -9.645 1.00 95.31 88 LEU A O 1
ATOM 680 N N . GLY A 1 89 ? 14.956 4.985 -7.622 1.00 94.19 89 GLY A N 1
ATOM 681 C CA . GLY A 1 89 ? 14.167 6.216 -7.492 1.00 94.19 89 GLY A CA 1
ATOM 682 C C . GLY A 1 89 ? 12.672 5.995 -7.232 1.00 94.19 89 GLY A C 1
ATOM 683 O O . GLY A 1 89 ? 11.882 6.927 -7.360 1.00 94.19 89 GLY A O 1
ATOM 684 N N . GLY A 1 90 ? 12.267 4.785 -6.837 1.00 93.81 90 GLY A N 1
ATOM 685 C CA . GLY A 1 90 ? 10.873 4.440 -6.578 1.00 93.81 90 GLY A CA 1
ATOM 686 C C . GLY A 1 90 ? 10.220 5.339 -5.529 1.00 93.81 90 GLY A C 1
ATOM 687 O O . GLY A 1 90 ? 10.805 5.657 -4.494 1.00 93.81 90 GLY A O 1
ATOM 688 N N . THR A 1 91 ? 8.964 5.714 -5.772 1.00 91.88 91 THR A N 1
ATOM 689 C CA . THR A 1 91 ? 8.214 6.636 -4.912 1.00 91.88 91 THR A CA 1
ATOM 690 C C . THR A 1 91 ? 7.001 5.971 -4.262 1.00 91.88 91 THR A C 1
ATOM 692 O O . THR A 1 91 ? 6.308 5.131 -4.842 1.00 91.88 91 THR A O 1
ATOM 695 N N . VAL A 1 92 ? 6.730 6.366 -3.017 1.00 93.19 92 VAL A N 1
ATOM 696 C CA . VAL A 1 92 ? 5.554 5.938 -2.250 1.00 93.19 92 VAL A CA 1
ATOM 697 C C . VAL A 1 92 ? 4.482 7.010 -2.398 1.00 93.19 92 VAL A C 1
ATOM 699 O O . VAL A 1 92 ? 4.464 7.995 -1.665 1.00 93.19 92 VAL A O 1
ATOM 702 N N . ASP A 1 93 ? 3.601 6.830 -3.376 1.00 91.81 93 ASP A N 1
ATOM 703 C CA . ASP A 1 93 ? 2.507 7.758 -3.653 1.00 91.81 93 ASP A CA 1
ATOM 704 C C . ASP A 1 93 ? 1.196 7.363 -2.942 1.00 91.81 93 ASP A C 1
ATOM 706 O O . ASP A 1 93 ? 1.051 6.293 -2.340 1.00 91.81 93 ASP A O 1
ATOM 710 N N . ALA A 1 94 ? 0.204 8.255 -3.002 1.00 90.75 94 ALA A N 1
ATOM 711 C CA . ALA A 1 94 ? -1.096 8.014 -2.381 1.00 90.75 94 ALA A CA 1
ATOM 712 C C . ALA A 1 94 ? -1.840 6.791 -2.971 1.00 90.75 94 ALA A C 1
ATOM 714 O O . ALA A 1 94 ? -2.369 6.004 -2.179 1.00 90.75 94 ALA A O 1
ATOM 715 N N . PRO A 1 95 ? -1.878 6.573 -4.306 1.00 90.94 95 PRO A N 1
ATOM 716 C CA . PRO A 1 95 ? -2.452 5.355 -4.885 1.00 90.94 95 PRO A CA 1
ATOM 717 C C . PRO A 1 95 ? -1.801 4.061 -4.380 1.00 90.94 95 PRO A C 1
ATOM 719 O O . PRO A 1 95 ? -2.499 3.085 -4.094 1.00 90.94 95 PRO A O 1
ATOM 722 N N . PHE A 1 96 ? -0.476 4.045 -4.235 1.00 93.06 96 PHE A N 1
ATOM 723 C CA . PHE A 1 96 ? 0.260 2.913 -3.690 1.00 93.06 96 PHE A CA 1
ATOM 724 C C . PHE A 1 96 ? -0.136 2.659 -2.239 1.00 93.06 96 PHE A C 1
ATOM 726 O O . PHE A 1 96 ? -0.540 1.546 -1.909 1.00 93.06 96 PHE A O 1
ATOM 733 N N . LEU A 1 97 ? -0.123 3.688 -1.385 1.00 94.94 97 LEU A N 1
ATOM 734 C CA . LEU A 1 97 ? -0.539 3.542 0.011 1.00 94.94 97 LEU A CA 1
ATOM 735 C C . LEU A 1 97 ? -1.982 3.054 0.163 1.00 94.94 97 LEU A C 1
ATOM 737 O O . LEU A 1 97 ? -2.262 2.254 1.059 1.00 94.94 97 LEU A O 1
ATOM 741 N N . ALA A 1 98 ? -2.898 3.503 -0.697 1.00 93.69 98 ALA A N 1
ATOM 742 C CA . ALA A 1 98 ? -4.277 3.023 -0.699 1.00 93.69 98 ALA A CA 1
ATOM 743 C C . ALA A 1 98 ? -4.337 1.513 -0.984 1.00 93.69 98 ALA A C 1
ATOM 745 O O . ALA A 1 98 ? -5.022 0.774 -0.275 1.00 93.69 98 ALA A O 1
ATOM 746 N N . ARG A 1 99 ? -3.549 1.033 -1.955 1.00 94.62 99 ARG A N 1
ATOM 747 C CA . ARG A 1 99 ? -3.427 -0.398 -2.265 1.00 94.62 99 ARG A CA 1
ATOM 748 C C . ARG A 1 99 ? -2.820 -1.192 -1.108 1.00 94.62 99 ARG A C 1
ATOM 750 O O . ARG A 1 99 ? -3.362 -2.235 -0.756 1.00 94.62 99 ARG A O 1
ATOM 757 N N . VAL A 1 100 ? -1.746 -0.697 -0.491 1.00 96.75 100 VAL A N 1
ATOM 758 C CA . VAL A 1 100 ? -1.129 -1.345 0.683 1.00 96.75 100 VAL A CA 1
ATOM 759 C C . VAL A 1 100 ? -2.112 -1.406 1.852 1.00 96.75 100 VAL A C 1
ATOM 761 O O . VAL A 1 100 ? -2.215 -2.434 2.515 1.00 96.75 100 VAL A O 1
ATOM 764 N N . THR A 1 101 ? -2.887 -0.341 2.074 1.00 97.31 101 THR A N 1
ATOM 765 C CA . THR A 1 101 ? -3.934 -0.317 3.107 1.00 97.31 101 THR A CA 1
ATOM 766 C C . THR A 1 101 ? -4.978 -1.404 2.851 1.00 97.31 101 THR A C 1
ATOM 768 O O . THR A 1 101 ? -5.304 -2.157 3.763 1.00 97.31 101 THR A O 1
ATOM 771 N N . ALA A 1 102 ? -5.469 -1.527 1.613 1.00 96.31 102 ALA A N 1
ATOM 772 C CA . ALA A 1 102 ? -6.442 -2.556 1.249 1.00 96.31 102 ALA A CA 1
ATOM 773 C C . ALA A 1 102 ? -5.889 -3.977 1.453 1.00 96.31 102 ALA A C 1
ATOM 775 O O . ALA A 1 102 ? -6.584 -4.831 1.999 1.00 96.31 102 ALA A O 1
ATOM 776 N N . GLN A 1 103 ? -4.628 -4.221 1.083 1.00 96.81 103 GLN A N 1
ATOM 777 C CA . GLN A 1 103 ? -3.980 -5.517 1.303 1.00 96.81 103 GLN A CA 1
ATOM 778 C C . GLN A 1 103 ? -3.801 -5.838 2.791 1.00 96.81 103 GLN A C 1
ATOM 780 O O . GLN A 1 103 ? -4.037 -6.971 3.190 1.00 96.81 103 GLN A O 1
ATOM 785 N N . LEU A 1 104 ? -3.444 -4.856 3.626 1.00 97.69 104 LEU A N 1
ATOM 786 C CA . LEU A 1 104 ? -3.354 -5.045 5.078 1.00 97.69 104 LEU A CA 1
ATOM 787 C C . LEU A 1 104 ? -4.710 -5.364 5.715 1.00 97.69 104 LEU A C 1
ATOM 789 O O . LEU A 1 104 ? -4.758 -6.169 6.638 1.00 97.69 104 LEU A O 1
ATOM 793 N N . LEU A 1 105 ? -5.798 -4.755 5.234 1.00 96.75 105 LEU A N 1
ATOM 794 C CA . LEU A 1 105 ? -7.154 -5.055 5.709 1.00 96.75 105 LEU A CA 1
ATOM 795 C C . LEU A 1 105 ? -7.606 -6.458 5.289 1.00 96.75 105 LEU A C 1
ATOM 797 O O . LEU A 1 105 ? -8.202 -7.163 6.095 1.00 96.75 105 LEU A O 1
ATOM 801 N N . ALA A 1 106 ? -7.300 -6.879 4.058 1.00 96.50 106 ALA A N 1
ATOM 802 C CA . ALA A 1 106 ? -7.561 -8.248 3.613 1.00 96.50 106 ALA A CA 1
ATOM 803 C C . ALA A 1 106 ? -6.748 -9.261 4.439 1.00 96.50 106 ALA A C 1
ATOM 805 O O . ALA A 1 106 ? -7.301 -10.210 4.983 1.00 96.50 106 ALA A O 1
ATOM 806 N N . TYR A 1 107 ? -5.455 -8.990 4.631 1.00 97.00 107 TYR A N 1
ATOM 807 C CA . TYR A 1 107 ? -4.566 -9.802 5.461 1.00 97.00 107 TYR A CA 1
ATOM 808 C C . TYR A 1 107 ? -5.044 -9.882 6.922 1.00 97.00 107 TYR A C 1
ATOM 810 O O . TYR A 1 107 ? -4.975 -10.934 7.549 1.00 97.00 107 TYR A O 1
ATOM 818 N N . GLU A 1 108 ? -5.567 -8.786 7.477 1.00 96.50 108 GLU A N 1
ATOM 819 C CA . GLU A 1 108 ? -6.199 -8.772 8.798 1.00 96.50 108 GLU A CA 1
ATOM 820 C C . GLU A 1 108 ? -7.469 -9.617 8.862 1.00 96.50 108 GLU A C 1
ATOM 822 O O . GLU A 1 108 ? -7.672 -10.311 9.854 1.00 96.50 108 GLU A O 1
ATOM 827 N N . ALA A 1 109 ? -8.315 -9.566 7.834 1.00 95.19 109 ALA A N 1
ATOM 828 C CA . ALA A 1 109 ? -9.524 -10.379 7.782 1.00 95.19 109 ALA A CA 1
ATOM 829 C C . ALA A 1 109 ? -9.197 -11.883 7.746 1.00 95.19 109 ALA A C 1
ATOM 831 O O . ALA A 1 109 ? -9.921 -12.677 8.339 1.00 95.19 109 ALA A O 1
ATOM 832 N N . GLU A 1 110 ? -8.097 -12.264 7.092 1.00 97.06 110 GLU A N 1
ATOM 833 C CA . GLU A 1 110 ? -7.666 -13.661 6.963 1.00 97.06 110 GLU A CA 1
ATOM 834 C C . GLU A 1 110 ? -6.882 -14.177 8.182 1.00 97.06 110 GLU A C 1
ATOM 836 O O . GLU A 1 110 ? -7.080 -15.315 8.602 1.00 97.06 110 GLU A O 1
ATOM 841 N N . LEU A 1 111 ? -5.992 -13.362 8.762 1.00 97.06 111 LEU A N 1
ATOM 842 C CA . LEU A 1 111 ? -5.017 -13.803 9.778 1.00 97.06 111 LEU A CA 1
ATOM 843 C C . LEU A 1 111 ? -5.135 -13.077 11.127 1.00 97.06 111 LEU A C 1
ATOM 845 O O . LEU A 1 111 ? -4.390 -13.360 12.068 1.00 97.06 111 LEU A O 1
ATOM 849 N N . GLY A 1 112 ? -6.069 -12.137 11.240 1.00 95.50 112 GLY A N 1
ATOM 850 C CA . GLY A 1 112 ? -6.364 -11.392 12.456 1.00 95.50 112 GLY A CA 1
ATOM 851 C C . GLY A 1 112 ? -5.508 -10.140 12.674 1.00 95.50 112 GLY A C 1
ATOM 852 O O . GLY A 1 112 ? -4.450 -9.912 12.076 1.00 95.50 112 GLY A O 1
ATOM 853 N N . THR A 1 113 ? -5.967 -9.306 13.610 1.00 93.75 113 THR A N 1
ATOM 854 C CA . THR A 1 113 ? -5.394 -7.983 13.899 1.00 93.75 113 THR A CA 1
ATOM 855 C C . THR A 1 113 ? -3.930 -8.026 14.330 1.00 93.75 113 THR A C 1
ATOM 857 O O . THR A 1 113 ? -3.158 -7.151 13.933 1.00 93.75 113 THR A O 1
ATOM 860 N N . ALA A 1 114 ? -3.529 -9.022 15.127 1.00 95.56 114 ALA A N 1
ATOM 861 C CA . ALA A 1 114 ? -2.153 -9.147 15.608 1.00 95.56 114 ALA A CA 1
ATOM 862 C C . ALA A 1 114 ? -1.169 -9.400 14.453 1.00 95.56 114 ALA A C 1
ATOM 864 O O . ALA A 1 114 ? -0.139 -8.728 14.360 1.00 95.56 114 ALA A O 1
ATOM 865 N N . ALA A 1 115 ? -1.524 -10.301 13.529 1.00 96.00 115 ALA A N 1
ATOM 866 C CA . ALA A 1 115 ? -0.719 -10.593 12.349 1.00 96.00 115 ALA A CA 1
ATOM 867 C C . ALA A 1 115 ? -0.588 -9.356 11.446 1.00 96.00 115 ALA A C 1
ATOM 869 O O . ALA A 1 115 ? 0.516 -9.024 11.009 1.00 96.00 115 ALA A O 1
ATOM 870 N N . ALA A 1 116 ? -1.685 -8.628 11.222 1.00 96.31 116 ALA A N 1
ATOM 871 C CA . ALA A 1 116 ? -1.674 -7.408 10.419 1.00 96.31 116 ALA A CA 1
ATOM 872 C C . ALA A 1 116 ? -0.840 -6.279 11.048 1.00 96.31 116 ALA A C 1
ATOM 874 O O . ALA A 1 116 ? -0.148 -5.550 10.339 1.00 96.31 116 ALA A O 1
ATOM 875 N N . GLN A 1 117 ? -0.849 -6.143 12.378 1.00 95.06 117 GLN A N 1
ATOM 876 C CA . GLN A 1 117 ? 0.008 -5.180 13.080 1.00 95.06 117 GLN A CA 1
ATOM 877 C C . GLN A 1 117 ? 1.492 -5.547 12.975 1.00 95.06 117 GLN A C 1
ATOM 879 O O . GLN A 1 117 ? 2.321 -4.668 12.735 1.00 95.06 117 GLN A O 1
ATOM 884 N N . ALA A 1 118 ? 1.830 -6.836 13.073 1.00 95.69 118 ALA A N 1
ATOM 885 C CA . ALA A 1 118 ? 3.192 -7.300 12.831 1.00 95.69 118 ALA A CA 1
ATOM 886 C C . ALA A 1 118 ? 3.634 -7.022 11.382 1.00 95.69 118 ALA A C 1
ATOM 888 O O . ALA A 1 118 ? 4.743 -6.538 1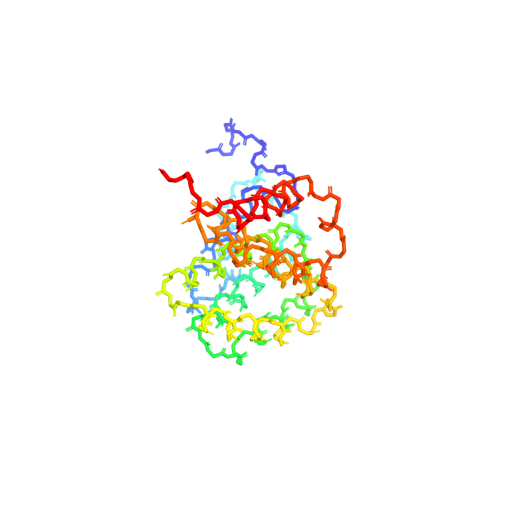1.159 1.00 95.69 118 ALA A O 1
ATOM 889 N N . ALA A 1 119 ? 2.757 -7.252 10.401 1.00 96.44 119 ALA A N 1
ATOM 890 C CA . ALA A 1 119 ? 3.031 -6.949 8.998 1.00 96.44 119 ALA A CA 1
ATOM 891 C C . ALA A 1 119 ? 3.209 -5.442 8.744 1.00 96.44 119 ALA A C 1
ATOM 893 O O . ALA A 1 119 ? 4.153 -5.035 8.070 1.00 96.44 119 ALA A O 1
ATOM 894 N N . LEU A 1 120 ? 2.372 -4.596 9.352 1.00 95.94 120 LEU A N 1
ATOM 895 C CA . LEU A 1 120 ? 2.515 -3.139 9.303 1.00 95.94 120 LEU A CA 1
ATOM 896 C C . LEU A 1 120 ? 3.845 -2.663 9.902 1.00 95.94 120 LEU A C 1
ATOM 898 O O . LEU A 1 120 ? 4.461 -1.744 9.365 1.00 95.94 120 LEU A O 1
ATOM 902 N N . ALA A 1 121 ? 4.299 -3.272 11.001 1.00 94.25 121 ALA A N 1
ATOM 903 C CA . ALA A 1 121 ? 5.597 -2.960 11.590 1.00 94.25 121 ALA A CA 1
ATOM 904 C C . ALA A 1 121 ? 6.751 -3.340 10.648 1.00 94.25 121 ALA A C 1
ATOM 906 O O . ALA A 1 121 ? 7.648 -2.525 10.438 1.00 94.25 121 ALA A O 1
ATOM 907 N N . ARG A 1 122 ? 6.690 -4.524 10.017 1.00 95.19 122 ARG A N 1
ATOM 908 C CA . ARG A 1 122 ? 7.671 -4.950 9.002 1.00 95.19 122 ARG A CA 1
ATOM 909 C C . ARG A 1 122 ? 7.691 -4.020 7.791 1.00 95.19 122 ARG A C 1
ATOM 911 O O . ARG A 1 122 ? 8.768 -3.657 7.334 1.00 95.19 122 ARG A O 1
ATOM 918 N N . LEU A 1 123 ? 6.524 -3.601 7.298 1.00 95.38 123 LEU A N 1
ATOM 919 C CA . LEU A 1 123 ? 6.412 -2.622 6.211 1.00 95.38 123 LEU A CA 1
ATOM 920 C C . LEU A 1 123 ? 7.039 -1.282 6.599 1.00 95.38 123 LEU A C 1
ATOM 922 O O . LEU A 1 123 ? 7.820 -0.726 5.835 1.00 95.38 123 LEU A O 1
ATOM 926 N N . ALA A 1 124 ? 6.725 -0.774 7.794 1.00 93.81 124 ALA A N 1
ATOM 927 C CA . ALA A 1 124 ? 7.267 0.489 8.283 1.00 93.81 124 ALA A CA 1
ATOM 928 C C . ALA A 1 124 ? 8.801 0.468 8.389 1.00 93.81 124 ALA A C 1
ATOM 930 O O . ALA A 1 124 ? 9.436 1.448 8.008 1.00 93.81 124 ALA A O 1
ATOM 931 N N . ASP A 1 125 ? 9.376 -0.637 8.875 1.00 93.44 125 ASP A N 1
ATOM 932 C CA . ASP A 1 125 ? 10.828 -0.860 8.910 1.00 93.44 125 ASP A CA 1
ATOM 933 C C . ASP A 1 125 ? 11.412 -0.931 7.494 1.00 93.44 125 ASP A C 1
ATOM 935 O O . ASP A 1 125 ? 12.339 -0.202 7.144 1.00 93.44 125 ASP A O 1
ATOM 939 N N . ALA A 1 126 ? 10.820 -1.757 6.631 1.00 94.12 126 ALA A N 1
ATOM 940 C CA . ALA A 1 126 ? 11.354 -1.998 5.300 1.00 94.12 126 ALA A CA 1
ATOM 941 C C . ALA A 1 126 ? 11.257 -0.789 4.360 1.00 94.12 126 ALA A C 1
ATOM 943 O O . ALA A 1 126 ? 12.078 -0.665 3.459 1.00 94.12 126 ALA A O 1
ATOM 944 N N . MET A 1 127 ? 10.307 0.122 4.584 1.00 93.12 127 MET A N 1
ATOM 945 C CA . MET A 1 127 ? 10.173 1.370 3.827 1.00 93.12 127 MET A CA 1
ATOM 946 C C . MET A 1 127 ? 11.178 2.457 4.242 1.00 93.12 127 MET A C 1
ATOM 948 O O . MET A 1 127 ? 11.258 3.484 3.567 1.00 93.12 127 MET A O 1
ATOM 952 N N . ALA A 1 128 ? 11.956 2.268 5.315 1.00 89.12 128 ALA A N 1
ATOM 953 C CA . ALA A 1 128 ? 12.917 3.267 5.791 1.00 89.12 128 ALA A CA 1
ATOM 954 C C . ALA A 1 128 ? 13.905 3.780 4.714 1.00 89.12 128 ALA A C 1
ATOM 956 O O . ALA A 1 128 ? 14.104 4.997 4.660 1.00 89.12 128 ALA A O 1
ATOM 957 N N . PRO A 1 129 ? 14.464 2.941 3.809 1.00 87.31 129 PRO A N 1
ATOM 958 C CA . PRO A 1 129 ? 15.375 3.392 2.750 1.00 87.31 129 PRO A CA 1
ATOM 959 C C . PRO A 1 129 ? 14.758 4.384 1.758 1.00 87.31 129 PRO A C 1
ATOM 961 O O . PRO A 1 129 ? 15.485 5.118 1.103 1.00 87.31 129 PRO A O 1
ATOM 964 N N . LEU A 1 130 ? 13.427 4.434 1.657 1.00 89.69 130 LEU A N 1
ATOM 965 C CA . LEU A 1 130 ? 12.722 5.376 0.784 1.00 89.69 130 LEU A CA 1
ATOM 966 C C . LEU A 1 130 ? 12.603 6.776 1.404 1.00 89.69 130 LEU A C 1
ATOM 968 O O . LEU A 1 130 ? 12.069 7.678 0.770 1.00 89.69 130 LEU A O 1
ATOM 972 N N . GLY A 1 131 ? 13.055 6.975 2.649 1.00 73.38 131 GLY A N 1
ATOM 973 C CA . GLY A 1 131 ? 13.074 8.294 3.284 1.00 73.38 131 GLY A CA 1
ATOM 974 C C . GLY A 1 131 ? 11.684 8.867 3.578 1.00 73.38 131 GLY A C 1
ATOM 975 O O . GLY A 1 131 ? 11.524 10.082 3.673 1.00 73.38 131 GLY A O 1
ATOM 976 N N . THR A 1 132 ? 10.663 8.017 3.757 1.00 80.88 132 THR A N 1
ATOM 977 C CA . THR A 1 132 ? 9.257 8.453 3.850 1.00 80.88 132 THR A CA 1
ATOM 978 C C . THR A 1 132 ? 8.574 8.249 5.224 1.00 80.88 132 THR A C 1
ATOM 980 O O . THR A 1 132 ? 7.493 7.654 5.295 1.00 80.88 132 THR A O 1
ATOM 983 N N . PRO A 1 133 ? 9.082 8.809 6.351 1.00 88.44 133 PRO A N 1
ATOM 984 C CA . PRO A 1 133 ? 8.380 8.743 7.644 1.00 88.44 133 PRO A CA 1
ATOM 985 C C . PRO A 1 133 ? 6.940 9.270 7.592 1.00 88.44 133 PRO A C 1
ATOM 987 O O . PRO A 1 133 ? 6.062 8.790 8.311 1.00 88.44 133 PRO A O 1
ATOM 990 N N . HIS A 1 134 ? 6.693 10.267 6.740 1.00 91.44 134 HIS A N 1
ATOM 991 C CA . HIS A 1 134 ? 5.362 10.811 6.499 1.00 91.44 134 HIS A CA 1
ATOM 992 C C . HIS A 1 134 ? 4.414 9.778 5.873 1.00 91.44 134 HIS A C 1
ATOM 994 O O . HIS A 1 134 ? 3.293 9.619 6.352 1.00 91.44 134 HIS A O 1
ATOM 1000 N N . GLU A 1 135 ? 4.867 9.024 4.871 1.00 92.19 135 GLU A N 1
ATOM 1001 C CA . GLU A 1 135 ? 4.040 8.017 4.200 1.00 92.19 135 GLU A CA 1
ATOM 1002 C C . GLU A 1 135 ? 3.764 6.813 5.105 1.00 92.19 135 GLU A C 1
ATOM 1004 O O . GLU A 1 135 ? 2.640 6.314 5.140 1.00 92.19 135 GLU A O 1
ATOM 1009 N N . VAL A 1 136 ? 4.724 6.418 5.948 1.00 92.62 136 VAL A N 1
ATOM 1010 C CA . VAL A 1 136 ? 4.491 5.410 6.998 1.00 92.62 136 VAL A CA 1
ATOM 1011 C C . VAL A 1 136 ? 3.410 5.876 7.979 1.00 92.62 136 VAL A C 1
ATOM 1013 O O . VAL A 1 136 ? 2.522 5.102 8.345 1.00 92.62 136 VAL A O 1
ATOM 1016 N N . ARG A 1 137 ? 3.439 7.146 8.405 1.00 93.12 137 ARG A N 1
ATOM 1017 C CA . ARG A 1 137 ? 2.372 7.710 9.248 1.00 93.12 137 ARG A CA 1
ATOM 1018 C C . ARG A 1 137 ? 1.031 7.733 8.516 1.00 93.12 137 ARG A C 1
ATOM 1020 O O . ARG A 1 137 ? 0.027 7.329 9.099 1.00 93.12 137 ARG A O 1
ATOM 1027 N N . ARG A 1 138 ? 1.001 8.128 7.240 1.00 93.62 138 ARG A N 1
ATOM 1028 C CA . ARG A 1 138 ? -0.220 8.095 6.420 1.00 93.62 138 ARG A CA 1
ATOM 1029 C C . ARG A 1 138 ? -0.791 6.690 6.296 1.00 93.62 138 ARG A C 1
ATOM 1031 O O . ARG A 1 138 ? -1.998 6.538 6.465 1.00 93.62 138 ARG A O 1
ATOM 1038 N N . LEU A 1 139 ? 0.048 5.677 6.086 1.00 94.81 139 LEU A N 1
ATOM 1039 C CA . LEU A 1 139 ? -0.365 4.275 6.042 1.00 94.81 139 LEU A CA 1
ATOM 1040 C C . LEU A 1 139 ? -1.006 3.838 7.366 1.00 94.81 139 LEU A C 1
ATOM 1042 O O . LEU A 1 139 ? -2.128 3.334 7.370 1.00 94.81 139 LEU A O 1
ATOM 1046 N N . LYS A 1 140 ? -0.338 4.105 8.497 1.00 95.38 140 LYS A N 1
ATOM 1047 C CA . LYS A 1 140 ? -0.869 3.815 9.842 1.00 95.38 140 LYS A CA 1
ATOM 1048 C C . LYS A 1 140 ? -2.209 4.512 10.086 1.00 95.38 140 LYS A C 1
ATOM 1050 O O . LYS A 1 140 ? -3.148 3.894 10.585 1.00 95.38 140 LYS A O 1
ATOM 1055 N N . GLY A 1 141 ? -2.306 5.786 9.708 1.00 95.00 141 GLY A N 1
ATOM 1056 C CA . GLY A 1 141 ? -3.530 6.569 9.834 1.00 95.00 141 GLY A CA 1
ATOM 1057 C C . GLY A 1 141 ? -4.663 6.041 8.953 1.00 95.00 141 GLY A C 1
ATOM 1058 O O . GLY A 1 141 ? -5.789 5.912 9.422 1.00 95.00 141 GLY A O 1
ATOM 1059 N N . SER A 1 142 ? -4.363 5.700 7.697 1.00 95.06 142 SER A N 1
ATOM 1060 C CA . SER A 1 142 ? -5.316 5.109 6.749 1.00 95.06 142 SER A CA 1
ATOM 1061 C C . SER A 1 142 ? -5.870 3.785 7.269 1.00 95.06 142 SER A C 1
ATOM 1063 O O . SER A 1 142 ? -7.085 3.597 7.296 1.00 95.06 142 SER A O 1
ATOM 1065 N N . LEU A 1 143 ? -5.005 2.896 7.765 1.00 95.56 143 LEU A N 1
ATOM 1066 C CA . LEU A 1 143 ? -5.430 1.620 8.338 1.00 95.56 143 LEU A CA 1
ATOM 1067 C C . LEU A 1 143 ? -6.336 1.822 9.562 1.00 95.56 143 LEU A C 1
ATOM 1069 O O . LEU A 1 143 ? -7.402 1.218 9.643 1.00 95.56 143 LEU A O 1
ATOM 1073 N N . ALA A 1 144 ? -5.946 2.700 10.492 1.00 95.88 144 ALA A N 1
ATOM 1074 C CA . ALA A 1 144 ? -6.745 2.999 11.681 1.00 95.88 144 ALA A CA 1
ATOM 1075 C C . ALA A 1 144 ? -8.122 3.584 11.328 1.00 95.88 144 ALA A C 1
ATOM 1077 O O . ALA A 1 144 ? -9.125 3.198 11.929 1.00 95.88 144 ALA A O 1
ATOM 1078 N N . LEU A 1 145 ? -8.183 4.476 10.334 1.00 96.38 145 LEU A N 1
ATOM 1079 C CA . LEU A 1 145 ? -9.441 5.067 9.893 1.00 96.38 145 LEU A CA 1
ATOM 1080 C C . LEU A 1 145 ? -10.354 4.030 9.231 1.00 96.38 145 LEU A C 1
ATOM 1082 O O . LEU A 1 145 ? -11.542 3.987 9.534 1.00 96.38 145 LEU A O 1
ATOM 1086 N N . ASN A 1 146 ? -9.811 3.176 8.359 1.00 96.00 146 ASN A N 1
ATOM 1087 C CA . ASN A 1 146 ? -10.595 2.124 7.712 1.00 96.00 146 ASN A CA 1
ATOM 1088 C C . ASN A 1 146 ? -11.153 1.118 8.728 1.00 96.00 146 ASN A C 1
ATOM 1090 O O . ASN A 1 146 ? -12.319 0.747 8.623 1.00 96.00 146 ASN A O 1
ATOM 1094 N N . ARG A 1 147 ? -10.377 0.749 9.757 1.00 94.69 147 ARG A N 1
ATOM 1095 C CA . ARG A 1 147 ? -10.883 -0.073 10.870 1.00 94.69 147 ARG A CA 1
ATOM 1096 C C . ARG A 1 147 ? -12.029 0.606 11.611 1.00 94.69 147 ARG A C 1
ATOM 1098 O O . ARG A 1 147 ? -13.044 -0.028 11.854 1.00 94.69 147 ARG A O 1
ATOM 1105 N N . ALA A 1 148 ? -11.924 1.908 11.882 1.00 95.75 148 ALA A N 1
ATOM 1106 C CA . ALA A 1 148 ? -13.012 2.651 12.517 1.00 95.75 148 ALA A CA 1
ATOM 1107 C C . ALA A 1 148 ? -14.303 2.641 11.672 1.00 95.75 148 ALA A C 1
ATOM 1109 O O . ALA A 1 148 ? -15.397 2.547 12.225 1.00 95.75 148 ALA A O 1
ATOM 1110 N N . PHE A 1 149 ? -14.196 2.703 10.339 1.00 96.00 149 PHE A N 1
ATOM 1111 C CA . PHE A 1 149 ? -15.351 2.518 9.453 1.00 96.00 149 PHE A CA 1
ATOM 1112 C C . PHE A 1 149 ? -15.909 1.090 9.513 1.00 96.00 149 PHE A C 1
ATOM 1114 O O . PHE A 1 149 ? -17.125 0.926 9.589 1.00 96.00 149 PHE A O 1
ATOM 1121 N N . GLN A 1 150 ? -15.052 0.065 9.503 1.00 94.44 150 GLN A N 1
ATOM 1122 C CA . GLN A 1 150 ? -15.479 -1.333 9.633 1.00 94.44 150 GLN A CA 1
ATOM 1123 C C . GLN A 1 150 ? -16.201 -1.579 10.965 1.00 94.44 150 GLN A C 1
ATOM 1125 O O . GLN A 1 150 ? -17.299 -2.127 10.959 1.00 94.44 150 GLN A O 1
ATOM 1130 N N . ASP A 1 151 ? -15.650 -1.089 12.078 1.00 94.06 151 ASP A N 1
ATOM 1131 C CA . ASP A 1 151 ? -16.265 -1.168 13.407 1.00 94.06 151 ASP A CA 1
ATOM 1132 C C . ASP A 1 151 ? -17.628 -0.472 13.440 1.00 94.06 151 ASP A C 1
ATOM 1134 O O . ASP A 1 151 ? -18.598 -1.024 13.957 1.00 94.06 151 ASP A O 1
ATOM 1138 N N . PHE A 1 152 ? -17.733 0.717 12.840 1.00 95.88 152 PHE A N 1
ATOM 1139 C CA . PHE A 1 152 ? -18.999 1.440 12.740 1.00 95.88 152 PHE A CA 1
ATOM 1140 C C . PHE A 1 152 ? -20.063 0.629 11.989 1.00 95.88 152 PHE A C 1
ATOM 1142 O O . PHE A 1 152 ? -21.199 0.523 12.452 1.00 95.88 152 PHE A O 1
ATOM 1149 N N . HIS A 1 153 ? -19.706 0.039 10.846 1.00 94.25 153 HIS A N 1
ATOM 1150 C CA . HIS A 1 153 ? -20.629 -0.766 10.044 1.00 94.25 153 HIS A CA 1
ATOM 1151 C C . HIS A 1 153 ? -20.959 -2.124 10.677 1.00 94.25 153 HIS A C 1
ATOM 1153 O O . HIS A 1 153 ? -22.043 -2.648 10.434 1.00 94.25 153 HIS A O 1
ATOM 1159 N N . ALA A 1 154 ? -20.074 -2.659 11.518 1.00 93.00 154 ALA A N 1
ATOM 1160 C CA . ALA A 1 154 ? -20.311 -3.863 12.310 1.00 93.00 154 ALA A CA 1
ATOM 1161 C C . ALA A 1 154 ? -21.132 -3.607 13.593 1.00 93.00 154 ALA A C 1
ATOM 1163 O O . ALA A 1 154 ? -21.455 -4.554 14.303 1.00 93.00 154 ALA A O 1
ATOM 1164 N N . GLY A 1 155 ? -21.464 -2.348 13.912 1.00 93.19 155 GLY A N 1
ATOM 1165 C CA . GLY A 1 155 ? -22.175 -1.979 15.144 1.00 93.19 155 GLY A CA 1
ATOM 1166 C C . GLY A 1 155 ? -21.282 -1.874 16.389 1.00 93.19 155 GLY A C 1
ATOM 1167 O O . GLY A 1 155 ? -21.779 -1.627 17.487 1.00 93.19 155 GLY A O 1
ATOM 1168 N N . ASN A 1 156 ? -19.961 -1.990 16.235 1.00 93.81 156 ASN A N 1
ATOM 1169 C CA . ASN A 1 156 ? -18.968 -1.888 17.308 1.00 93.81 156 ASN A CA 1
ATOM 1170 C C . ASN A 1 156 ? -18.664 -0.419 17.662 1.00 93.81 156 ASN A C 1
ATOM 1172 O O . ASN A 1 156 ? -17.519 0.040 17.628 1.00 93.81 156 ASN A O 1
ATOM 1176 N N . PHE A 1 157 ? -19.693 0.353 18.021 1.00 94.06 157 PHE A N 1
ATOM 1177 C CA . PHE A 1 157 ? -19.594 1.804 18.239 1.00 94.06 157 PHE A CA 1
ATOM 1178 C C . PHE A 1 157 ? -18.642 2.217 19.370 1.00 94.06 157 PHE A C 1
ATOM 1180 O O . PHE A 1 157 ? -18.183 3.359 19.409 1.00 94.06 157 PHE A O 1
ATOM 1187 N N . THR A 1 158 ? -18.317 1.324 20.303 1.00 93.69 158 THR A N 1
ATOM 1188 C CA . THR A 1 158 ? -17.363 1.593 21.391 1.00 93.69 158 THR A CA 1
ATOM 1189 C C . THR A 1 158 ? -15.920 1.706 20.893 1.00 93.69 158 THR A C 1
ATOM 1191 O O . THR A 1 158 ? -15.140 2.473 21.457 1.00 93.69 158 THR A O 1
ATOM 1194 N N . ALA A 1 159 ? -15.563 1.008 19.809 1.00 93.06 159 ALA A N 1
ATOM 1195 C CA . ALA A 1 159 ? -14.210 1.011 19.250 1.00 93.06 159 ALA A CA 1
ATOM 1196 C C . ALA A 1 159 ? -13.935 2.235 18.354 1.00 93.06 159 ALA A C 1
ATOM 1198 O O . ALA A 1 159 ? -12.806 2.745 18.323 1.00 93.06 159 ALA A O 1
ATOM 1199 N N . VAL A 1 160 ? -14.975 2.760 17.692 1.00 94.88 160 VAL A N 1
ATOM 1200 C CA . VAL A 1 160 ? -14.880 3.822 16.672 1.00 94.88 160 VAL A CA 1
ATOM 1201 C C . VAL A 1 160 ? -14.141 5.079 17.158 1.00 94.88 160 VAL A C 1
ATOM 1203 O O . VAL A 1 160 ? -13.234 5.523 16.445 1.00 94.88 160 VAL A O 1
ATOM 1206 N N . PRO A 1 161 ? -14.425 5.662 18.347 1.00 94.56 161 PRO A N 1
ATOM 1207 C CA . PRO A 1 161 ? -13.751 6.888 18.774 1.00 94.56 161 PRO A CA 1
ATOM 1208 C C . PRO A 1 161 ? -12.238 6.718 18.903 1.00 94.56 161 PRO A C 1
ATOM 1210 O O . PRO A 1 161 ? -11.472 7.554 18.425 1.00 94.56 161 PRO A O 1
ATOM 1213 N N . SER A 1 162 ? -11.800 5.600 19.488 1.00 94.19 162 SER A N 1
ATOM 1214 C CA . SER A 1 162 ? -10.375 5.309 19.656 1.00 94.19 162 SER A CA 1
ATOM 1215 C C . SER A 1 162 ? -9.662 5.137 18.307 1.00 94.19 162 SER A C 1
ATOM 1217 O O . SER A 1 162 ? -8.533 5.606 18.141 1.00 94.19 162 SER A O 1
ATOM 1219 N N . GLY A 1 163 ? -10.340 4.539 17.319 1.00 93.56 163 GLY A N 1
ATOM 1220 C CA . GLY A 1 163 ? -9.834 4.380 15.956 1.00 93.56 163 GLY A CA 1
ATOM 1221 C C . GLY A 1 163 ? -9.672 5.715 15.227 1.00 93.56 163 GLY A C 1
ATOM 1222 O O . GLY A 1 163 ? -8.606 5.980 14.669 1.00 93.56 163 GLY A O 1
ATOM 1223 N N . VAL A 1 164 ? -10.677 6.597 15.298 1.00 94.44 164 VAL A N 1
ATOM 1224 C CA . VAL A 1 164 ? -10.628 7.941 14.686 1.00 94.44 164 VAL A CA 1
ATOM 1225 C C . VAL A 1 164 ? -9.552 8.818 15.335 1.00 94.44 164 VAL A C 1
ATOM 1227 O O . VAL A 1 164 ? -8.797 9.491 14.627 1.00 94.44 164 VAL A O 1
ATOM 1230 N N . VAL A 1 165 ? -9.415 8.783 16.665 1.00 94.12 165 VAL A N 1
ATOM 1231 C CA . VAL A 1 165 ? -8.346 9.505 17.380 1.00 94.12 165 VAL A CA 1
ATOM 1232 C C . VAL A 1 165 ? -6.969 8.992 16.959 1.00 94.12 165 VAL A C 1
ATOM 1234 O O . VAL A 1 165 ? -6.099 9.791 16.617 1.00 94.12 165 VAL A O 1
ATOM 1237 N N . ARG A 1 166 ? -6.770 7.669 16.909 1.00 93.25 166 ARG A N 1
ATOM 1238 C CA . ARG A 1 166 ? -5.501 7.071 16.468 1.00 93.25 166 ARG A CA 1
ATOM 1239 C C . ARG A 1 166 ? -5.170 7.439 15.022 1.00 93.25 166 ARG A C 1
ATOM 1241 O O . ARG A 1 166 ? -4.027 7.786 14.728 1.00 93.25 166 ARG A O 1
ATOM 1248 N N . ALA A 1 167 ? -6.158 7.401 14.128 1.00 94.25 167 ALA A N 1
ATOM 1249 C CA . ALA A 1 167 ? -5.984 7.819 12.742 1.00 94.25 167 ALA A CA 1
ATOM 1250 C C . ALA A 1 167 ? -5.521 9.278 12.646 1.00 94.25 167 ALA A C 1
ATOM 1252 O O . ALA A 1 167 ? -4.572 9.583 11.923 1.00 94.25 167 ALA A O 1
ATOM 1253 N N . THR A 1 168 ? -6.147 10.155 13.430 1.00 93.25 168 THR A N 1
ATOM 1254 C CA . THR A 1 168 ? -5.857 11.592 13.474 1.00 93.25 168 THR A CA 1
ATOM 1255 C C . THR A 1 168 ? -4.477 11.892 14.058 1.00 93.25 168 THR A C 1
ATOM 1257 O O . THR A 1 168 ? -3.755 12.732 13.528 1.00 93.25 168 THR A O 1
ATOM 1260 N N . ALA A 1 169 ? -4.069 11.169 15.104 1.00 94.00 169 ALA A N 1
ATOM 1261 C CA . ALA A 1 169 ? -2.736 11.289 15.693 1.00 94.00 169 ALA A CA 1
ATOM 1262 C C . ALA A 1 169 ? -1.622 10.945 14.688 1.00 94.00 169 ALA A C 1
ATOM 1264 O O . ALA A 1 169 ? -0.535 11.518 14.735 1.00 94.00 169 ALA A O 1
ATOM 1265 N N . HIS A 1 170 ? -1.888 10.025 13.755 1.00 91.38 170 HIS A N 1
ATOM 1266 C CA . HIS A 1 170 ? -0.960 9.705 12.672 1.00 91.38 170 HIS A CA 1
ATOM 1267 C C . HIS A 1 170 ? -1.059 10.666 11.482 1.00 91.38 170 HIS A C 1
ATOM 1269 O O . HIS A 1 170 ? -0.039 10.960 10.859 1.00 91.38 170 HIS A O 1
ATOM 1275 N N . ASN A 1 171 ? -2.258 11.154 11.162 1.00 90.94 171 ASN A N 1
ATOM 1276 C CA . ASN A 1 171 ? -2.483 12.095 10.074 1.00 90.94 171 ASN A CA 1
ATOM 1277 C C . ASN A 1 171 ? -3.601 13.104 10.420 1.00 90.94 171 ASN A C 1
ATOM 1279 O O . ASN A 1 171 ? -4.786 12.775 10.291 1.00 90.94 171 ASN A O 1
ATOM 1283 N N . PRO A 1 172 ? -3.246 14.349 10.795 1.00 90.44 172 PRO A N 1
ATOM 1284 C CA . PRO A 1 172 ? -4.214 15.371 11.194 1.00 90.44 172 PRO A CA 1
ATOM 1285 C C . PRO A 1 172 ? -5.213 15.772 10.104 1.00 90.44 172 PRO A C 1
ATOM 1287 O O . PRO A 1 172 ? -6.273 16.309 10.425 1.00 90.44 172 PRO A O 1
ATOM 1290 N N . THR A 1 173 ? -4.933 15.498 8.822 1.00 90.38 173 THR A N 1
ATOM 1291 C CA . THR A 1 173 ? -5.859 15.854 7.733 1.00 90.38 173 THR A CA 1
ATOM 1292 C C . THR A 1 173 ? -7.202 15.128 7.837 1.00 90.38 173 THR A C 1
ATOM 1294 O O . THR A 1 173 ? -8.202 15.606 7.301 1.00 90.38 173 THR A O 1
ATOM 1297 N N . TYR A 1 174 ? -7.274 14.027 8.595 1.00 89.88 174 TYR A N 1
ATOM 1298 C CA . TYR A 1 174 ? -8.529 13.328 8.861 1.00 89.88 174 TYR A CA 1
ATOM 1299 C C . TYR A 1 174 ? -9.523 14.114 9.722 1.00 89.88 174 TYR A C 1
ATOM 1301 O O . TYR A 1 174 ? -10.710 13.801 9.670 1.00 89.88 174 TYR A O 1
ATOM 1309 N N . LEU A 1 175 ? -9.107 15.183 10.411 1.00 87.69 175 LEU A N 1
ATOM 1310 C CA . LEU A 1 175 ? -10.041 16.103 11.076 1.00 87.69 175 LEU A CA 1
ATOM 1311 C C . LEU A 1 175 ? -10.996 16.784 10.087 1.00 87.69 175 LEU A C 1
ATOM 1313 O O . LEU A 1 175 ? -12.137 17.068 10.432 1.00 87.69 175 LEU A O 1
ATOM 1317 N N . GLY A 1 176 ? -10.554 17.015 8.846 1.00 89.75 176 GLY A N 1
ATOM 1318 C CA . GLY A 1 176 ? -11.394 17.567 7.780 1.00 89.75 176 GLY A CA 1
ATOM 1319 C C . GLY A 1 176 ? -12.262 16.523 7.070 1.00 89.75 176 GLY A C 1
ATOM 1320 O O . GLY A 1 176 ? -13.073 16.873 6.209 1.00 89.75 176 GLY A O 1
ATOM 1321 N N . ASN A 1 177 ? -12.110 15.234 7.392 1.00 92.00 177 ASN A N 1
ATOM 1322 C CA . ASN A 1 177 ? -12.851 14.166 6.735 1.00 92.00 177 ASN A CA 1
ATOM 1323 C C . ASN A 1 177 ? -14.273 14.073 7.313 1.00 92.00 177 ASN A C 1
ATOM 1325 O O . ASN A 1 177 ? -14.494 13.557 8.409 1.00 92.00 177 ASN A O 1
ATOM 1329 N N . ARG A 1 178 ? -15.260 14.534 6.533 1.00 93.50 178 ARG A N 1
ATOM 1330 C CA . ARG A 1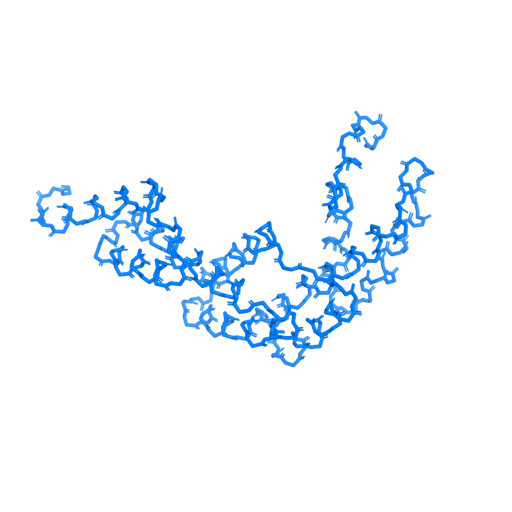 178 ? -16.686 14.513 6.912 1.00 93.50 178 ARG A CA 1
ATOM 1331 C C . ARG A 1 178 ? -17.188 13.113 7.280 1.00 93.50 178 ARG A C 1
ATOM 1333 O O . ARG A 1 178 ? -18.020 12.986 8.174 1.00 93.50 178 ARG A O 1
ATOM 1340 N N . GLY A 1 179 ? -16.677 12.074 6.621 1.00 93.00 179 GLY A N 1
ATOM 1341 C CA . GLY A 1 179 ? -17.006 10.685 6.935 1.00 93.00 179 GLY A CA 1
ATOM 1342 C C . GLY A 1 179 ? -16.493 10.274 8.315 1.00 93.00 179 GLY A C 1
ATOM 1343 O O . GLY A 1 179 ? -17.272 9.763 9.116 1.00 93.00 179 GLY A O 1
ATOM 1344 N N . ALA A 1 180 ? -15.225 10.574 8.619 1.00 93.56 180 ALA A N 1
ATOM 1345 C CA . ALA A 1 180 ? -14.612 10.294 9.921 1.00 93.56 180 ALA A CA 1
ATOM 1346 C C . ALA A 1 180 ? -15.368 10.988 11.070 1.00 93.56 180 ALA A C 1
ATOM 1348 O O . ALA A 1 180 ? -15.688 10.363 12.080 1.00 93.56 180 ALA A O 1
ATOM 1349 N N . LEU A 1 181 ? -15.725 12.264 10.886 1.00 93.44 181 LEU A N 1
ATOM 1350 C CA . LEU A 1 181 ? -16.525 13.019 11.856 1.00 93.44 181 LEU A CA 1
ATOM 1351 C C . LEU A 1 181 ? -17.936 12.439 12.017 1.00 93.44 181 LEU A C 1
ATOM 1353 O O . LEU A 1 181 ? -18.437 12.323 13.134 1.00 93.44 181 LEU A O 1
ATOM 1357 N N . SER A 1 182 ? -18.572 12.043 10.912 1.00 95.12 182 SER A N 1
ATOM 1358 C CA . SER A 1 182 ? -19.913 11.456 10.935 1.00 95.12 182 SER A CA 1
ATOM 1359 C C . SER A 1 182 ? -19.949 10.147 11.727 1.00 95.12 182 SER A C 1
ATOM 1361 O O . SER A 1 182 ? -20.822 9.988 12.582 1.00 95.12 182 SER A O 1
ATOM 1363 N N . ILE A 1 183 ? -19.015 9.217 11.484 1.00 94.69 183 ILE A N 1
ATOM 1364 C CA . ILE A 1 183 ? -18.979 7.948 12.233 1.00 94.69 183 ILE A CA 1
ATOM 1365 C C . ILE A 1 183 ? -18.635 8.175 13.705 1.00 94.69 183 ILE A C 1
ATOM 1367 O O . ILE A 1 183 ? -19.213 7.516 14.567 1.00 94.69 183 ILE A O 1
ATOM 1371 N N . LEU A 1 184 ? -17.768 9.146 14.011 1.00 94.12 184 LEU A N 1
ATOM 1372 C CA . LEU A 1 184 ? -17.409 9.499 15.381 1.00 94.12 184 LEU A CA 1
ATOM 1373 C C . LEU A 1 184 ? -18.635 9.994 16.160 1.00 94.12 184 LEU A C 1
ATOM 1375 O O . LEU A 1 184 ? -18.970 9.430 17.200 1.00 94.12 184 LEU A O 1
ATOM 1379 N N . LEU A 1 185 ? -19.338 11.003 15.635 1.00 93.88 185 LEU A N 1
ATOM 1380 C CA . LEU A 1 185 ? -20.516 11.586 16.284 1.00 93.88 185 LEU A CA 1
ATOM 1381 C C . LEU A 1 185 ? -21.627 10.551 16.481 1.00 93.88 185 LEU A C 1
ATOM 1383 O O . LEU A 1 185 ? -22.189 10.441 17.570 1.00 93.88 185 LEU A O 1
ATOM 1387 N N . ARG A 1 186 ? -21.924 9.760 15.443 1.00 92.69 186 ARG A N 1
ATOM 1388 C CA . ARG A 1 186 ? -22.966 8.726 15.514 1.00 92.69 186 ARG A CA 1
ATOM 1389 C C . ARG A 1 186 ? -22.623 7.638 16.527 1.00 92.69 186 ARG A C 1
ATOM 1391 O O . ARG A 1 186 ? -23.507 7.218 17.267 1.00 92.69 186 ARG A O 1
ATOM 1398 N N . SER A 1 187 ? -21.356 7.237 16.611 1.00 92.00 187 SER A N 1
ATOM 1399 C CA . SER A 1 187 ? -20.907 6.236 17.586 1.00 92.00 187 SER A CA 1
ATOM 1400 C C . SER A 1 187 ? -21.014 6.739 19.023 1.00 92.00 187 SER A C 1
ATOM 1402 O O . SER A 1 187 ? -21.460 6.007 19.902 1.00 92.00 187 SER A O 1
ATOM 1404 N N . VAL A 1 188 ? -20.673 8.009 19.273 1.00 91.62 188 VAL A N 1
ATOM 1405 C CA . VAL A 1 188 ? -20.838 8.627 20.599 1.00 91.62 188 VAL A CA 1
ATOM 1406 C C . VAL A 1 188 ? -22.314 8.672 21.002 1.00 91.62 188 VAL A C 1
ATOM 1408 O O . VAL A 1 188 ? -22.651 8.269 22.113 1.00 91.62 188 VAL A O 1
ATOM 1411 N N . VAL A 1 189 ? -23.212 9.092 20.102 1.00 91.69 189 VAL A N 1
ATOM 1412 C CA . VAL A 1 189 ? -24.661 9.124 20.381 1.00 91.69 189 VAL A CA 1
ATOM 1413 C C . VAL A 1 189 ? -25.217 7.722 20.653 1.00 91.69 189 VAL A C 1
ATOM 1415 O O . VAL A 1 189 ? -26.019 7.563 21.575 1.00 91.69 189 VAL A O 1
ATOM 1418 N N . ALA A 1 190 ? -24.783 6.714 19.891 1.00 87.31 190 ALA A N 1
ATOM 1419 C CA . ALA A 1 190 ? -25.201 5.326 20.079 1.00 87.31 190 ALA A CA 1
ATOM 1420 C C . ALA A 1 190 ? -24.778 4.774 21.453 1.00 87.31 190 ALA A C 1
ATOM 1422 O O . ALA A 1 190 ? -25.588 4.158 22.139 1.00 87.31 190 ALA A O 1
ATOM 1423 N N . ASN A 1 191 ? -23.556 5.074 21.907 1.00 83.50 191 ASN A N 1
ATOM 1424 C CA . ASN A 1 191 ? -23.060 4.626 23.214 1.00 83.50 191 ASN A CA 1
ATOM 1425 C C . ASN A 1 191 ? -23.766 5.310 24.404 1.00 83.50 191 ASN A C 1
ATOM 1427 O O . ASN A 1 191 ? -23.853 4.727 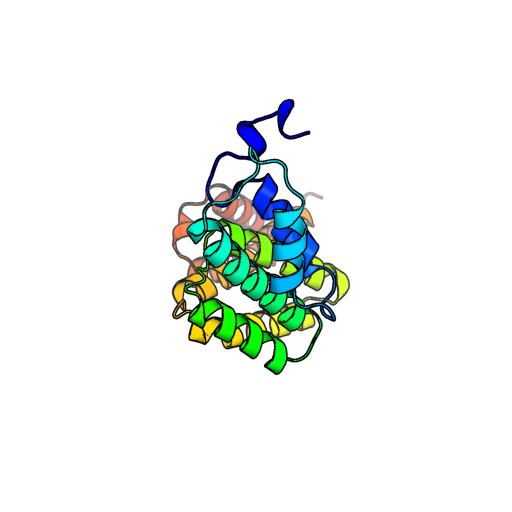25.480 1.00 83.50 191 ASN A O 1
ATOM 1431 N N . VAL A 1 192 ? -24.280 6.534 24.229 1.00 82.75 192 VAL A N 1
ATOM 1432 C CA . VAL A 1 192 ? -24.993 7.282 25.288 1.00 82.75 192 VAL A CA 1
ATOM 1433 C C . VAL A 1 192 ? -26.459 6.843 25.432 1.00 82.75 192 VAL A C 1
ATOM 1435 O O . VAL A 1 192 ? -27.061 7.039 26.486 1.00 82.75 192 VAL A O 1
ATOM 1438 N N . ARG A 1 193 ? -27.056 6.228 24.402 1.00 69.56 193 ARG A N 1
ATOM 1439 C CA . ARG A 1 193 ? -28.448 5.740 24.416 1.00 69.56 193 ARG A CA 1
ATOM 1440 C C . ARG A 1 193 ? -28.500 4.218 24.217 1.00 69.56 193 ARG A C 1
ATOM 1442 O O . ARG A 1 193 ? -28.864 3.780 23.126 1.00 69.56 193 ARG A O 1
ATOM 1449 N N . PRO A 1 194 ? -28.213 3.402 25.247 1.00 59.09 194 PRO A N 1
ATOM 1450 C CA . PRO A 1 194 ? -28.134 1.942 25.120 1.00 59.09 194 PRO A CA 1
ATOM 1451 C C . PRO A 1 194 ? -29.504 1.229 24.968 1.00 59.09 194 PRO A C 1
ATOM 1453 O O . PRO A 1 194 ? -29.709 0.171 25.547 1.00 59.09 194 PRO A O 1
ATOM 1456 N N . GLY A 1 195 ? -30.473 1.781 24.220 1.00 55.19 195 GLY A N 1
ATOM 1457 C CA . GLY A 1 195 ? -31.877 1.335 24.284 1.00 55.19 195 GLY A CA 1
ATOM 1458 C C . GLY A 1 195 ? -32.707 1.348 22.998 1.00 55.19 195 GLY A C 1
ATOM 1459 O O . GLY A 1 195 ? -33.930 1.366 23.096 1.00 55.19 195 GLY A O 1
ATOM 1460 N N . ARG A 1 196 ? -32.111 1.359 21.801 1.00 48.06 196 ARG A N 1
ATOM 1461 C CA . ARG A 1 196 ? -32.857 1.105 20.550 1.00 48.06 196 ARG A CA 1
ATOM 1462 C C . ARG A 1 196 ? -32.030 0.239 19.600 1.00 48.06 196 ARG A C 1
ATOM 1464 O O . ARG A 1 196 ? -31.362 0.770 18.716 1.00 48.06 196 ARG A O 1
ATOM 1471 N N . ALA A 1 197 ? -32.064 -1.067 19.850 1.00 47.19 197 ALA A N 1
ATOM 1472 C CA . ALA A 1 197 ? -31.936 -2.091 18.818 1.00 47.19 197 ALA A CA 1
ATOM 1473 C C . ALA A 1 197 ? -33.352 -2.497 18.391 1.00 47.19 197 ALA A C 1
ATOM 1475 O O . ALA A 1 197 ? -34.228 -2.514 19.290 1.00 47.19 197 ALA A O 1
#

pLDDT: mean 91.34, std 8.17, range [47.19, 97.69]

Foldseek 3Di:
DCVVPVQQVDDQNRVVLVVLLVVLLPDPVDQSLVSSVVVQVPDDPSSHDDPLSSLQSSLVSLQVNLLVCLLPHDLVSSLVSLLVSLVSVHDDDPVNLVVSLVVLVVSCVVPNDVSSVSSLVSNCVSNVSNVCPLSSLQSQLSNLQVVLVVCLVVVVLVSNQVSLVRSCVSPVCSVVVPVSVVSNVVSVVCVVCVDDD

Secondary structure (DSSP, 8-state):
-GGG-GGGG-SSS-HHHHHHHHHHTS-TTS-HHHHHHHHHTTS-GGGPPPHHHHHHHHHHHHHHHHHHHHHHS-HHHHHHHHHHHHHTT----HHHHHHHHHHHHHHHHHH-HHHHHHHHHHHHHHTGGGT-HHHHHHHHHHHHHHHHHHHHHTT-TTTHHHHHHHHHHH-GGGGG-HHHHHHHHHHHHHHH-TT--

Sequence (197 aa):
ALQRDPRLLLGHPSPFLAALIAHSCVDESVDHDALLRAMLDQLPPEGAVDPADYDDAVARGYLIRGVRTALWRDAAYSRQHFARAAALGGTVDAPFLARVTAQLLAYEAELGTAAAQAALARLADAMAPLGTPHEVRRLKGSLALNRAFQDFHAGNFTAVPSGVVRATAHNPTYLGNRGALSILLRSVVANVRPGRA

Radius of gyration: 19.79 Å; chains: 1; bounding box: 51×35×57 Å